Protein AF-A0A3M0WE14-F1 (afdb_monomer_lite)

Radius of gyration: 27.97 Å; chains: 1; bounding box: 47×96×69 Å

pLDDT: mean 80.11, std 12.78, range [27.98, 95.44]

Sequence (241 aa):
MGWFWATPTQPSSILSRYNPLNLIPVGLTNTPQQDQSQALPLTREESSIPRPDTGSNWEYPSPQQMYNAMLRKGYTDTDITAVESMVAVHNFLNEGAWAEIKEWESIFSPGLAHAWSICRRGEQGPKLVRFQGLPQTPSPKARVMSTLGTLLPNHFSADPPFDRHDWYVERTLPNGSKKQVRYVIDYYSGGEEADGEQVFFLDIRPALDTPTAAAERAMRWGGDLWWRASGGEAREKNRSQ

Structure (mmCIF, N/CA/C/O backbone):
data_AF-A0A3M0WE14-F1
#
_entry.id   AF-A0A3M0WE14-F1
#
loop_
_atom_site.group_PDB
_atom_site.id
_atom_site.type_symbol
_atom_site.label_atom_id
_atom_site.label_alt_id
_atom_site.label_comp_id
_atom_site.label_asym_id
_atom_site.label_entity_id
_atom_site.label_seq_id
_atom_site.pdbx_PDB_ins_code
_atom_site.Cartn_x
_atom_site.Cartn_y
_atom_site.Cartn_z
_atom_site.occupancy
_atom_site.B_iso_or_equiv
_atom_site.auth_seq_id
_atom_site.auth_comp_id
_atom_site.auth_asym_id
_atom_site.auth_atom_id
_atom_site.pdbx_PDB_model_num
ATOM 1 N N . MET A 1 1 ? -20.169 56.857 45.841 1.00 32.53 1 MET A N 1
ATOM 2 C CA . MET A 1 1 ? -20.213 57.113 44.383 1.00 32.53 1 MET A CA 1
ATOM 3 C C . MET A 1 1 ? -18.816 56.809 43.856 1.00 32.53 1 MET A C 1
ATOM 5 O O . MET A 1 1 ? -17.904 57.470 44.321 1.00 32.53 1 MET A O 1
ATOM 9 N N . GLY A 1 2 ? -18.572 55.617 43.289 1.00 32.19 2 GLY A N 1
ATOM 10 C CA . GLY A 1 2 ? -18.372 55.390 41.836 1.00 32.19 2 GLY A CA 1
ATOM 11 C C . GLY A 1 2 ? -17.019 55.972 41.385 1.00 32.19 2 GLY A C 1
ATOM 12 O O . GLY A 1 2 ? -16.786 57.139 41.652 1.00 32.19 2 GLY A O 1
ATOM 13 N N . TRP A 1 3 ? -16.068 55.280 40.749 1.00 27.98 3 TRP A N 1
ATOM 14 C CA . TRP A 1 3 ? -16.183 54.400 39.582 1.00 27.98 3 TRP A CA 1
ATOM 15 C C . TRP A 1 3 ? -14.906 53.543 39.429 1.00 27.98 3 TRP A C 1
ATOM 17 O O . TRP A 1 3 ? -13.802 54.075 39.526 1.00 27.98 3 TRP A O 1
ATOM 27 N N . PHE A 1 4 ? -15.045 52.243 39.148 1.00 30.89 4 PHE A N 1
ATOM 28 C CA . PHE A 1 4 ? -13.959 51.388 38.647 1.00 30.89 4 PHE A CA 1
ATOM 29 C C . PHE A 1 4 ? -14.077 51.290 37.122 1.00 30.89 4 PHE A C 1
ATOM 31 O O . PHE A 1 4 ? -15.164 51.030 36.605 1.00 30.89 4 PHE A O 1
ATOM 38 N N . TRP A 1 5 ? -12.971 51.486 36.404 1.00 37.50 5 TRP A N 1
ATOM 39 C CA . TRP A 1 5 ? -12.894 51.230 34.967 1.00 37.50 5 TRP A CA 1
ATOM 40 C C . TRP A 1 5 ? -12.804 49.721 34.732 1.00 37.50 5 TRP A C 1
ATOM 42 O O . TRP A 1 5 ? -11.836 49.083 35.142 1.00 37.50 5 TRP A O 1
ATOM 52 N N . ALA A 1 6 ? -13.813 49.153 34.074 1.00 33.22 6 ALA A N 1
ATOM 53 C CA . ALA A 1 6 ? -13.718 47.825 33.488 1.00 33.22 6 ALA A 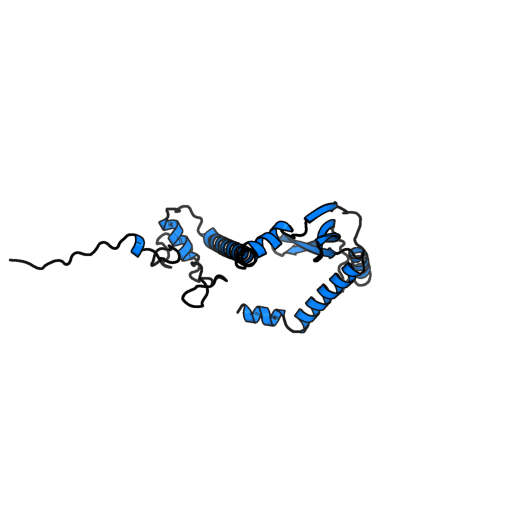CA 1
ATOM 54 C C . ALA A 1 6 ? -12.758 47.884 32.290 1.00 33.22 6 ALA A C 1
ATOM 56 O O . ALA A 1 6 ? -12.935 48.699 31.383 1.00 33.22 6 ALA A O 1
ATOM 57 N N . THR A 1 7 ? -11.736 47.033 32.281 1.00 36.09 7 THR A N 1
ATOM 58 C CA . THR A 1 7 ? -10.908 46.798 31.097 1.00 36.09 7 THR A CA 1
ATOM 59 C C . THR A 1 7 ? -11.753 46.116 30.017 1.00 36.09 7 THR A C 1
ATOM 61 O O . THR A 1 7 ? -12.435 45.132 30.311 1.00 36.09 7 THR A O 1
ATOM 64 N N . PRO A 1 8 ? -11.729 46.588 28.758 1.00 40.44 8 PRO A N 1
ATOM 65 C CA . PRO A 1 8 ? -12.435 45.914 27.682 1.00 40.44 8 PRO A CA 1
ATOM 66 C C . PRO A 1 8 ? -11.740 44.581 27.390 1.00 40.44 8 PRO A C 1
ATOM 68 O O . PRO A 1 8 ? -10.568 44.543 27.008 1.00 40.44 8 PRO A O 1
ATOM 71 N N . THR A 1 9 ? -12.455 43.472 27.571 1.00 46.00 9 THR A N 1
ATOM 72 C CA . THR A 1 9 ? -12.019 42.163 27.083 1.00 46.00 9 THR A CA 1
ATOM 73 C C . THR A 1 9 ? -11.989 42.228 25.556 1.00 46.00 9 THR A C 1
ATOM 75 O O . THR A 1 9 ? -13.032 42.315 24.912 1.00 46.00 9 THR A O 1
ATOM 78 N N . GLN A 1 10 ? -10.789 42.246 24.974 1.00 48.25 10 GLN A N 1
ATOM 79 C CA . GLN A 1 10 ? -10.598 42.156 23.527 1.00 48.25 10 GLN A CA 1
ATOM 80 C C . GLN A 1 10 ? -11.283 40.878 23.007 1.00 48.25 10 GLN A C 1
ATOM 82 O O . GLN A 1 10 ? -11.026 39.800 23.553 1.00 48.25 10 GLN A O 1
ATOM 87 N N . PRO A 1 11 ? -12.150 40.951 21.981 1.00 44.25 11 PRO A N 1
ATOM 88 C CA . PRO A 1 11 ? -12.733 39.756 21.394 1.00 44.25 11 PRO A CA 1
ATOM 89 C C . PRO A 1 11 ? -11.613 38.962 20.713 1.00 44.25 11 PRO A C 1
ATOM 91 O O . PRO A 1 11 ? -11.019 39.415 19.736 1.00 44.25 11 PRO A O 1
ATOM 94 N N . SER A 1 12 ? -11.299 37.780 21.245 1.00 55.72 12 SER A N 1
ATOM 95 C CA . SER A 1 12 ? -10.370 36.838 20.616 1.00 55.72 12 SER A CA 1
ATOM 96 C C . SER A 1 12 ? -10.881 36.529 19.209 1.00 55.72 12 SER A C 1
ATOM 98 O O . SER A 1 12 ? -12.002 36.036 19.047 1.00 55.72 12 SER A O 1
ATOM 100 N N . SER A 1 13 ? -10.090 36.874 18.189 1.00 65.75 13 SER A N 1
ATOM 101 C CA . SER A 1 13 ? -10.445 36.635 16.792 1.00 65.75 13 SER A CA 1
ATOM 102 C C . SER A 1 13 ? -10.731 35.145 16.578 1.00 65.75 13 SER A C 1
ATOM 104 O O . SER A 1 13 ? -10.114 34.286 17.203 1.00 65.75 13 SER A O 1
ATOM 106 N N . ILE A 1 14 ? -11.678 34.804 15.700 1.00 61.69 14 ILE A N 1
ATOM 107 C CA . ILE A 1 14 ? -12.080 33.404 15.448 1.00 61.69 14 ILE A CA 1
ATOM 108 C C . ILE A 1 14 ? -10.864 32.518 15.109 1.00 61.69 14 ILE A C 1
ATOM 110 O O . ILE A 1 14 ? -10.816 31.359 15.514 1.00 61.69 14 ILE A O 1
ATOM 114 N N . LEU A 1 15 ? -9.848 33.086 14.450 1.00 61.50 15 LEU A N 1
ATOM 115 C CA . LEU A 1 15 ? -8.596 32.415 14.091 1.00 61.50 15 LEU A CA 1
ATOM 116 C C . LEU A 1 15 ? -7.690 32.103 15.294 1.00 61.50 15 LEU A C 1
ATOM 118 O O . LEU A 1 15 ? -6.955 31.125 15.242 1.00 61.50 15 LEU A O 1
ATOM 122 N N . SER A 1 16 ? -7.772 32.852 16.402 1.00 69.06 16 SER A N 1
ATOM 123 C CA . SER A 1 16 ? -6.977 32.568 17.608 1.00 69.06 16 SER A CA 1
ATOM 124 C C . SER A 1 16 ? -7.440 31.310 18.355 1.00 69.06 16 SER A C 1
ATOM 126 O O . SER A 1 16 ? -6.801 30.900 19.320 1.00 69.06 16 SER A O 1
ATOM 128 N N . ARG A 1 17 ? -8.573 30.716 17.954 1.00 76.06 17 ARG A N 1
ATOM 129 C CA . ARG A 1 17 ? -9.131 29.485 18.538 1.00 76.06 17 ARG A CA 1
ATOM 130 C C . ARG A 1 17 ? -8.668 28.215 17.824 1.00 76.06 17 ARG A C 1
ATOM 132 O O . ARG A 1 17 ? -9.041 27.131 18.261 1.00 76.06 17 ARG A O 1
ATOM 139 N N . TYR A 1 18 ? -7.877 28.331 16.758 1.00 73.00 18 TYR A N 1
ATOM 140 C CA . TYR A 1 18 ? -7.385 27.206 15.963 1.00 73.00 18 TYR A CA 1
ATOM 141 C C . TYR A 1 18 ? -5.859 27.220 15.893 1.00 73.00 18 TYR A C 1
ATOM 143 O O . TYR A 1 18 ? -5.236 28.279 15.869 1.00 73.00 18 TYR A O 1
ATOM 151 N N . ASN A 1 19 ? -5.250 26.037 15.869 1.00 72.62 19 ASN A N 1
ATOM 152 C CA . ASN A 1 19 ? -3.823 25.907 15.622 1.00 72.62 19 ASN A CA 1
ATOM 153 C C . ASN A 1 19 ? -3.540 26.315 14.161 1.00 72.62 19 ASN A C 1
ATOM 155 O O . ASN A 1 19 ? -4.129 25.733 13.251 1.00 72.62 19 ASN A O 1
ATOM 159 N N . PRO A 1 20 ? -2.654 27.293 13.906 1.00 78.12 20 PRO A N 1
ATOM 160 C CA . PRO A 1 20 ? -2.435 27.826 12.561 1.00 78.12 20 PRO A CA 1
ATOM 161 C C . PRO A 1 20 ? -1.792 26.824 11.592 1.00 78.12 20 PRO A C 1
ATOM 163 O O . PRO A 1 20 ? -1.846 27.040 10.387 1.00 78.12 20 PRO A O 1
ATOM 166 N N . LEU A 1 21 ? -1.190 25.741 12.093 1.00 65.88 21 LEU A N 1
ATOM 167 C CA . LEU A 1 21 ? -0.471 24.766 11.273 1.00 65.88 21 LEU A CA 1
ATOM 168 C C . LEU A 1 21 ? -1.345 23.603 10.788 1.00 65.88 21 LEU A C 1
ATOM 170 O O . LEU A 1 21 ? -1.014 22.974 9.791 1.00 65.88 21 LEU A O 1
ATOM 174 N N . ASN A 1 22 ? -2.433 23.288 11.493 1.00 68.31 22 ASN A N 1
ATOM 175 C CA . ASN A 1 22 ? -3.316 22.170 11.135 1.00 68.31 22 ASN A CA 1
ATOM 176 C C . ASN A 1 22 ? -4.813 22.500 11.246 1.00 68.31 22 ASN A C 1
ATOM 178 O O . ASN A 1 22 ? -5.649 21.631 11.019 1.00 68.31 22 ASN A O 1
ATOM 182 N N . LEU A 1 23 ? -5.157 23.743 11.602 1.00 76.44 23 LEU A N 1
ATOM 183 C CA . LEU A 1 23 ? -6.522 24.258 11.754 1.00 76.44 23 LEU A CA 1
ATOM 184 C C . LEU A 1 23 ? -7.410 23.410 12.671 1.00 76.44 23 LEU A C 1
ATOM 186 O O . LEU A 1 23 ? -8.638 23.451 12.597 1.00 76.44 23 LEU A O 1
ATOM 190 N N . ILE A 1 24 ? -6.787 22.668 13.582 1.00 75.69 24 ILE A N 1
ATOM 191 C CA . ILE A 1 24 ? -7.474 21.951 14.643 1.00 75.69 24 ILE A CA 1
ATOM 192 C C . ILE A 1 24 ? -7.786 22.953 15.771 1.00 75.69 24 ILE A C 1
ATOM 194 O O . ILE A 1 24 ? -6.914 23.756 16.118 1.00 75.69 24 ILE A O 1
ATOM 198 N N . PRO A 1 25 ? -9.003 22.950 16.360 1.00 74.06 25 PRO A N 1
ATOM 199 C CA . PRO A 1 25 ? -9.321 23.805 17.498 1.00 74.06 25 PRO A CA 1
ATOM 200 C C . PRO A 1 25 ? -8.309 23.642 18.635 1.00 74.06 25 PRO A C 1
ATOM 202 O O . PRO A 1 25 ? -7.989 22.524 19.047 1.00 74.06 25 PRO A O 1
ATOM 205 N N . VAL A 1 26 ? -7.845 24.761 19.184 1.00 69.31 26 VAL A N 1
ATOM 206 C CA . VAL A 1 26 ? -6.996 24.771 20.375 1.00 69.31 26 VAL A CA 1
ATOM 207 C C . VAL A 1 26 ? -7.819 24.230 21.550 1.00 69.31 26 VAL A C 1
ATOM 209 O O . VAL A 1 26 ? -8.940 24.679 21.794 1.00 69.31 26 VAL A O 1
ATOM 212 N N . GLY A 1 27 ? -7.276 23.244 22.271 1.00 68.38 27 GLY A N 1
ATOM 213 C CA . GLY A 1 27 ? -7.932 22.659 23.445 1.00 68.38 27 GLY A CA 1
ATOM 214 C C . GLY A 1 27 ? -8.991 21.593 23.141 1.00 68.38 27 GLY A C 1
ATOM 215 O O . GLY A 1 27 ? -10.001 21.519 23.844 1.00 68.38 27 GLY A O 1
ATOM 216 N N . LEU A 1 28 ? -8.791 20.756 22.114 1.00 74.19 28 LEU A N 1
ATOM 217 C CA . LEU A 1 28 ? -9.542 19.502 21.981 1.00 74.19 28 LEU A CA 1
ATOM 218 C C . LEU A 1 28 ? -9.300 18.618 23.202 1.00 74.19 28 LEU A C 1
ATOM 220 O O . LEU A 1 28 ? -8.229 18.037 23.386 1.00 74.19 28 LEU A O 1
ATOM 224 N N . THR A 1 29 ? -10.315 18.573 24.056 1.00 83.00 29 THR A N 1
ATOM 225 C CA . THR A 1 29 ? -10.244 17.879 25.331 1.00 83.00 29 THR A CA 1
ATOM 226 C C . THR A 1 29 ? -10.345 16.365 25.156 1.00 83.00 29 THR A C 1
ATOM 228 O O . THR A 1 29 ? -11.048 15.875 24.272 1.00 83.00 29 THR A O 1
ATOM 231 N N . ASN A 1 30 ? -9.668 15.641 26.044 1.00 88.62 30 ASN A N 1
ATOM 232 C CA . ASN A 1 30 ? -9.848 14.209 26.276 1.00 88.62 30 ASN A CA 1
ATOM 233 C C . ASN A 1 30 ? -10.965 13.924 27.300 1.00 88.62 30 ASN A C 1
ATOM 235 O O . ASN A 1 30 ? -11.197 12.773 27.643 1.00 88.62 30 ASN A O 1
ATOM 239 N N . THR A 1 31 ? -11.646 14.946 27.829 1.00 90.38 31 THR A N 1
ATOM 240 C CA . THR A 1 31 ? -12.758 14.747 28.768 1.00 90.38 31 THR A CA 1
ATOM 241 C C . THR A 1 31 ? -13.917 14.037 28.057 1.00 90.38 31 THR A C 1
ATOM 243 O O . THR A 1 31 ? -14.374 14.554 27.030 1.00 90.38 31 THR A O 1
ATOM 246 N N . PRO A 1 32 ? -14.398 12.892 28.574 1.00 89.88 32 PRO A N 1
ATOM 247 C CA . PRO A 1 32 ? -15.595 12.233 28.058 1.00 89.88 32 PRO A CA 1
ATOM 248 C C . 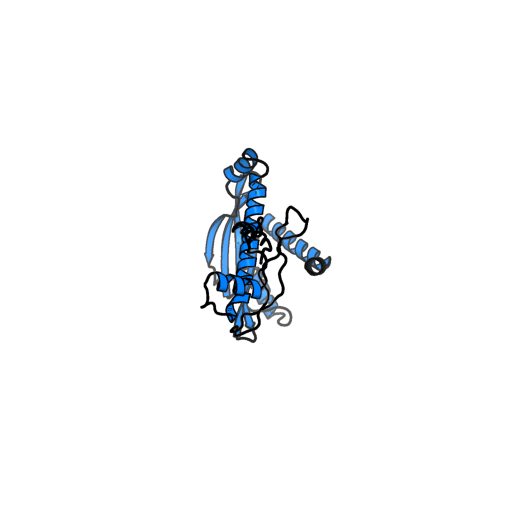PRO A 1 32 ? -16.830 13.134 28.159 1.00 89.88 32 PRO A C 1
ATOM 250 O O . PRO A 1 32 ? -16.910 13.985 29.049 1.00 89.88 32 PRO A O 1
ATOM 253 N N . GLN A 1 33 ? -17.803 12.950 27.265 1.00 87.00 33 GLN A N 1
ATOM 254 C CA . GLN A 1 33 ? -19.093 13.636 27.402 1.00 87.00 33 GLN A CA 1
ATOM 255 C C . GLN A 1 33 ? -19.921 13.039 28.543 1.00 87.00 33 GLN A C 1
ATOM 257 O O . GLN A 1 33 ? -19.775 11.866 28.876 1.00 87.00 33 GLN A O 1
ATOM 262 N N . GLN A 1 34 ? -20.816 13.846 29.119 1.00 84.50 34 GLN A N 1
ATOM 263 C CA . GLN A 1 34 ? -21.643 13.440 30.260 1.00 84.50 34 GLN A CA 1
ATOM 264 C C . GLN A 1 34 ? -22.528 12.220 29.949 1.00 84.50 34 GLN A C 1
ATOM 266 O O . GLN A 1 34 ? -22.665 11.345 30.798 1.00 84.50 34 GLN A O 1
ATOM 271 N N . ASP A 1 35 ? -23.039 12.131 28.718 1.00 83.19 35 ASP A N 1
ATOM 272 C CA . ASP A 1 35 ? -23.916 11.045 28.258 1.00 83.19 35 ASP A CA 1
ATOM 273 C C . ASP A 1 35 ? -23.173 10.002 27.402 1.00 83.19 35 ASP A C 1
ATOM 275 O O . ASP A 1 35 ? -23.773 9.267 26.617 1.00 83.19 35 ASP A O 1
ATOM 279 N N . GLN A 1 36 ? -21.841 9.952 27.499 1.00 88.38 36 GLN A N 1
ATOM 280 C CA . GLN A 1 36 ? -21.034 9.013 26.728 1.00 88.38 36 GLN A CA 1
ATOM 281 C C . GLN A 1 36 ? -21.233 7.579 27.241 1.00 88.38 36 GLN A C 1
ATOM 283 O O . GLN A 1 36 ? -20.940 7.275 28.395 1.00 88.38 36 GLN A O 1
ATOM 288 N N . SER A 1 37 ? -21.696 6.680 26.373 1.00 86.50 37 SER A N 1
ATOM 289 C CA . SER A 1 37 ? -22.061 5.305 26.743 1.00 86.50 37 SER A CA 1
ATOM 290 C C . SER A 1 37 ? -20.872 4.360 26.960 1.00 86.50 37 SER A C 1
ATOM 292 O O . SER A 1 37 ? -21.033 3.322 27.598 1.00 86.50 37 SER A O 1
ATOM 294 N N . GLN A 1 38 ? -19.680 4.704 26.464 1.00 89.62 38 GLN A N 1
ATOM 295 C CA . GLN A 1 38 ? -18.470 3.881 26.557 1.00 89.62 38 GLN A CA 1
ATOM 296 C C . GLN A 1 38 ? -17.219 4.752 26.698 1.00 89.62 38 GLN A C 1
ATOM 298 O O . GLN A 1 38 ? -17.141 5.822 26.105 1.00 89.62 38 GLN A O 1
ATOM 303 N N . ALA A 1 39 ? -16.213 4.295 27.446 1.00 92.81 39 ALA A N 1
ATOM 304 C CA . ALA A 1 39 ? -14.913 4.963 27.502 1.00 92.81 39 ALA A CA 1
ATOM 305 C C . ALA A 1 39 ? -14.114 4.730 26.207 1.00 92.81 39 ALA A C 1
ATOM 307 O O . ALA A 1 39 ? -13.959 3.588 25.786 1.00 92.81 39 ALA A O 1
ATOM 308 N N . LEU A 1 40 ? -13.579 5.802 25.614 1.00 94.69 40 LEU A N 1
ATOM 309 C CA . LEU A 1 40 ? -12.719 5.734 24.430 1.00 94.69 40 LEU A CA 1
ATOM 310 C C . LEU A 1 40 ? -11.241 5.895 24.815 1.00 94.69 40 LEU A C 1
ATOM 312 O O . LEU A 1 40 ? -10.938 6.603 25.784 1.00 94.69 40 LEU A O 1
ATOM 316 N N . PRO A 1 41 ? -10.303 5.312 24.047 1.00 95.44 41 PRO A N 1
ATOM 317 C CA . PRO A 1 41 ? -8.881 5.522 24.273 1.00 95.44 41 PRO A CA 1
ATOM 318 C C . PRO A 1 41 ? -8.488 7.002 24.219 1.00 95.44 41 PRO A C 1
ATOM 320 O O . PRO A 1 41 ? -8.952 7.778 23.378 1.00 95.44 41 PRO A O 1
ATOM 323 N N . LEU A 1 42 ? -7.586 7.379 25.126 1.00 94.44 42 LEU A N 1
ATOM 324 C CA . LEU A 1 42 ? -7.041 8.738 25.240 1.00 94.44 42 LEU A CA 1
ATOM 325 C C . LEU A 1 42 ? -5.649 8.866 24.609 1.00 94.44 42 LEU A C 1
ATOM 327 O O . LEU A 1 42 ? -5.130 9.975 24.470 1.00 94.44 42 LEU A O 1
ATOM 331 N N . THR A 1 43 ? -5.037 7.734 24.263 1.00 92.31 43 THR A N 1
ATOM 332 C CA . THR A 1 43 ? -3.706 7.652 23.666 1.00 92.31 43 THR A CA 1
ATOM 333 C C . THR A 1 43 ? -3.726 8.186 22.243 1.00 92.31 43 THR A C 1
ATOM 335 O O . THR A 1 43 ? -4.681 7.975 21.494 1.00 92.31 43 THR A O 1
ATOM 338 N N . ARG A 1 44 ? -2.658 8.893 21.885 1.00 91.75 44 ARG A N 1
ATOM 339 C CA . ARG A 1 44 ? -2.425 9.420 20.542 1.00 91.75 44 ARG A CA 1
ATOM 340 C C . ARG A 1 44 ? -1.382 8.562 19.848 1.00 91.75 44 ARG A C 1
ATOM 342 O O . ARG A 1 44 ? -0.550 7.949 20.511 1.00 91.75 44 ARG A O 1
ATOM 349 N N . GLU A 1 45 ? -1.452 8.541 18.530 1.00 90.38 45 GLU A N 1
ATOM 350 C CA . GLU A 1 45 ? -0.518 7.818 17.675 1.00 90.38 45 GLU A CA 1
ATOM 351 C C . GLU A 1 45 ? 0.394 8.822 16.965 1.00 90.38 45 GLU A C 1
ATOM 353 O O . GLU A 1 45 ? -0.078 9.843 16.451 1.00 90.38 45 GLU A O 1
ATOM 358 N N . GLU A 1 46 ? 1.698 8.552 16.960 1.00 93.00 46 GLU A N 1
ATOM 359 C CA . GLU A 1 46 ? 2.667 9.333 16.193 1.00 93.00 46 GLU A CA 1
ATOM 360 C C . GLU A 1 46 ? 2.611 8.916 14.715 1.00 93.00 46 GLU A C 1
ATOM 362 O O . GLU A 1 46 ? 2.647 7.734 14.388 1.00 93.00 46 GLU A O 1
ATOM 367 N N . SER A 1 47 ? 2.507 9.894 13.818 1.00 89.94 47 SER A N 1
ATOM 368 C CA . SER A 1 47 ? 2.510 9.677 12.365 1.00 89.94 47 SER A CA 1
ATOM 369 C C . SER A 1 47 ? 3.929 9.470 11.825 1.00 89.94 47 SER A C 1
ATOM 371 O O . SER A 1 47 ? 4.916 9.740 12.507 1.00 89.94 47 SER A O 1
ATOM 373 N N . SER A 1 48 ? 4.061 9.092 10.553 1.00 90.94 48 SER A N 1
ATOM 374 C CA . SER A 1 48 ? 5.334 9.143 9.816 1.00 90.94 48 SER A CA 1
ATOM 375 C C . SER A 1 48 ? 5.611 10.511 9.166 1.00 90.94 48 SER A C 1
ATOM 377 O O . SER A 1 48 ? 6.608 10.685 8.454 1.00 90.94 48 SER A O 1
ATOM 379 N N . ILE A 1 49 ? 4.722 11.488 9.376 1.00 86.31 49 ILE A N 1
ATOM 380 C CA . ILE A 1 49 ? 4.742 12.791 8.712 1.00 86.31 49 ILE A CA 1
ATOM 381 C C . ILE A 1 49 ? 5.588 13.768 9.544 1.00 86.31 49 ILE A C 1
ATOM 383 O O . ILE A 1 49 ? 5.185 14.117 10.655 1.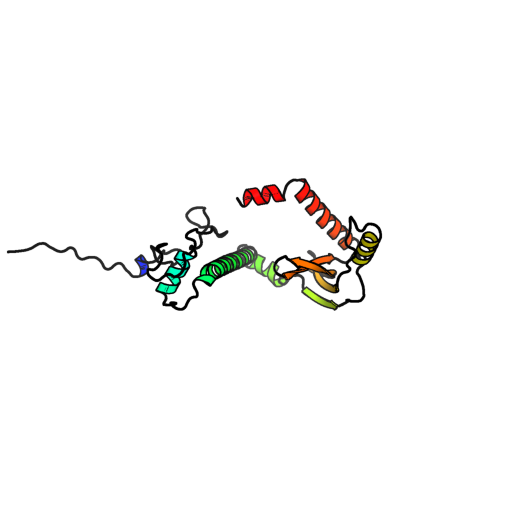00 86.31 49 ILE A O 1
ATOM 387 N N . PRO A 1 50 ? 6.730 14.262 9.035 1.00 87.44 50 PRO A N 1
ATOM 388 C CA . PRO A 1 50 ? 7.612 15.137 9.796 1.00 87.44 50 PRO A CA 1
ATOM 389 C C . PRO A 1 50 ? 7.024 16.540 9.969 1.00 87.44 50 PRO A C 1
ATOM 391 O O . PRO A 1 50 ? 6.382 17.095 9.070 1.00 87.44 50 PRO A O 1
ATOM 394 N N . ARG A 1 51 ? 7.295 17.153 11.123 1.00 80.62 51 ARG A N 1
ATOM 395 C CA . ARG A 1 51 ? 7.007 18.565 11.386 1.00 80.62 51 ARG A CA 1
ATOM 396 C C . ARG A 1 51 ? 8.215 19.427 11.008 1.00 80.62 51 ARG A C 1
ATOM 398 O O . ARG A 1 51 ? 9.351 19.058 11.309 1.00 80.62 51 ARG A O 1
ATOM 405 N N . PRO A 1 52 ? 7.996 20.597 10.389 1.00 75.88 52 PRO A N 1
ATOM 406 C CA . PRO A 1 52 ? 9.091 21.454 9.936 1.00 75.88 52 PRO A CA 1
ATOM 407 C C . PRO A 1 52 ? 9.774 22.236 11.070 1.00 75.88 52 PRO A C 1
ATOM 409 O O . PRO A 1 52 ? 10.878 22.738 10.891 1.00 75.88 52 PRO A O 1
ATOM 412 N N . ASP A 1 53 ? 9.115 22.384 12.217 1.00 77.12 53 ASP A N 1
ATOM 413 C CA . ASP A 1 53 ? 9.481 23.289 13.311 1.00 77.12 53 ASP A CA 1
ATOM 414 C C . ASP A 1 53 ? 10.156 22.583 14.494 1.00 77.12 53 ASP A C 1
ATOM 416 O O . ASP A 1 53 ? 11.018 23.171 15.143 1.00 77.12 53 ASP A O 1
ATOM 420 N N . THR A 1 54 ? 9.777 21.337 14.784 1.00 79.06 54 THR A N 1
ATOM 421 C CA . THR A 1 54 ? 10.220 20.625 15.996 1.00 79.06 54 THR A CA 1
ATOM 422 C C . THR A 1 54 ? 11.172 19.463 15.731 1.00 79.06 54 THR A C 1
ATOM 424 O O . THR A 1 54 ? 11.745 18.934 16.678 1.00 79.06 54 THR A O 1
ATOM 427 N N . GLY A 1 55 ? 11.340 19.039 14.473 1.00 79.94 55 GLY A N 1
ATOM 428 C CA . GLY A 1 55 ? 12.116 17.839 14.132 1.00 79.94 55 GLY A CA 1
ATOM 429 C C . GLY A 1 55 ? 11.490 16.520 14.614 1.00 79.94 55 GLY A C 1
ATOM 430 O O . GLY A 1 55 ? 12.131 15.479 14.519 1.00 79.94 55 GLY A O 1
ATOM 431 N N . SER A 1 56 ? 10.256 16.568 15.124 1.00 88.06 56 SER A N 1
ATOM 432 C CA . SER A 1 56 ? 9.415 15.417 15.475 1.00 88.06 56 SER A CA 1
ATOM 433 C C . SER A 1 56 ? 8.373 15.168 14.383 1.00 88.06 56 SER A C 1
ATOM 435 O O . SER A 1 56 ? 8.224 16.000 13.485 1.00 88.06 56 SER A O 1
ATOM 437 N N . ASN A 1 57 ? 7.597 14.088 14.479 1.00 88.19 57 ASN A N 1
ATOM 438 C CA . ASN A 1 57 ? 6.467 13.877 13.578 1.00 88.19 57 ASN A CA 1
ATOM 439 C C . ASN A 1 57 ? 5.171 14.499 14.116 1.00 88.19 57 ASN A C 1
ATOM 441 O O . ASN A 1 57 ? 5.087 14.962 15.259 1.00 88.19 57 ASN A O 1
ATOM 445 N N . TRP A 1 58 ? 4.166 14.599 13.246 1.00 86.12 58 TRP A N 1
ATOM 446 C CA . TRP A 1 58 ? 2.807 14.951 13.639 1.00 86.12 58 TRP A CA 1
ATOM 447 C C . TRP A 1 58 ? 2.197 13.828 14.475 1.00 86.12 58 TRP A C 1
ATOM 449 O O . TRP A 1 58 ? 2.501 12.660 14.269 1.00 86.12 58 TRP A O 1
ATOM 459 N N . GLU A 1 59 ? 1.292 14.172 15.382 1.00 89.75 59 GLU A N 1
ATOM 460 C CA . GLU A 1 59 ? 0.545 13.197 16.176 1.00 89.75 59 GLU A CA 1
ATOM 461 C C . GLU A 1 59 ? -0.938 13.273 15.829 1.00 89.75 59 GLU A C 1
ATOM 463 O O . GLU A 1 59 ? -1.544 14.356 15.858 1.00 89.75 59 GLU A O 1
ATOM 468 N N . TYR A 1 60 ? -1.546 12.122 15.583 1.00 90.12 60 TYR A N 1
ATOM 469 C CA . TYR A 1 60 ? -2.977 12.017 15.351 1.00 90.12 60 TYR A CA 1
ATOM 470 C C . TYR A 1 60 ? -3.776 12.269 16.643 1.00 90.12 60 TYR A C 1
ATOM 472 O O . TYR A 1 60 ? -3.258 12.102 17.755 1.00 90.12 60 TYR A O 1
ATOM 480 N N . PRO A 1 61 ? -5.024 12.759 16.548 1.00 87.81 61 PRO A N 1
ATOM 481 C CA . PRO A 1 61 ? -5.897 12.867 17.713 1.00 87.81 61 PRO A CA 1
ATOM 482 C C . PRO A 1 61 ? -6.232 11.477 18.270 1.00 87.81 61 PRO A C 1
ATOM 484 O O . PRO A 1 61 ? -6.321 10.507 17.522 1.00 87.81 61 PRO A O 1
ATOM 487 N N . SER A 1 62 ? -6.458 11.387 19.581 1.00 94.00 62 SER A N 1
ATOM 488 C CA . SER A 1 62 ? -6.965 10.155 20.195 1.00 94.00 62 SER A CA 1
ATOM 489 C C . SER A 1 62 ? -8.407 9.868 19.746 1.00 94.00 62 SER A C 1
ATOM 491 O O . SER A 1 62 ? -9.121 10.801 19.349 1.00 94.00 62 SER A O 1
ATOM 493 N N . PRO A 1 63 ? -8.900 8.622 19.873 1.00 94.69 63 PRO A N 1
ATOM 494 C CA . PRO A 1 63 ? -10.311 8.313 19.648 1.00 94.69 63 PRO A CA 1
ATOM 495 C C . PRO A 1 63 ? -11.272 9.208 20.438 1.00 94.69 63 PRO A C 1
ATOM 497 O O . PRO A 1 63 ? -12.241 9.724 19.879 1.00 94.69 63 PRO A O 1
ATOM 500 N N . GLN A 1 64 ? -10.965 9.500 21.704 1.00 95.00 64 GLN A N 1
ATOM 501 C CA . GLN A 1 64 ? -11.769 10.421 22.509 1.00 95.00 64 GLN A CA 1
ATOM 502 C C . GLN A 1 64 ? -11.753 11.863 21.972 1.00 95.00 64 GLN A C 1
ATOM 504 O O . GLN A 1 64 ? -12.791 12.532 21.965 1.00 95.00 64 GLN A O 1
ATOM 509 N N . GLN A 1 65 ? -10.603 12.359 21.503 1.00 91.31 65 GLN A N 1
ATOM 510 C CA . GLN A 1 65 ? -10.511 13.682 20.876 1.00 91.31 65 GLN A CA 1
ATOM 511 C C . GLN A 1 65 ? -11.283 13.738 19.557 1.00 91.31 65 GLN A C 1
ATOM 513 O O . GLN A 1 65 ? -11.968 14.731 19.305 1.00 91.31 65 GLN A O 1
ATOM 518 N N . MET A 1 66 ? -11.210 12.685 18.739 1.00 88.94 66 MET A N 1
ATOM 519 C CA . MET A 1 66 ? -11.966 12.577 17.490 1.00 88.94 66 MET A CA 1
ATOM 520 C C . MET A 1 66 ? -13.474 12.574 17.763 1.00 88.94 66 MET A C 1
ATOM 522 O O . MET A 1 66 ? -14.202 13.357 17.156 1.00 88.94 66 MET A O 1
ATOM 526 N N . TYR A 1 67 ? -13.941 11.792 18.739 1.00 91.25 67 TYR A N 1
ATOM 527 C CA . TYR A 1 67 ? -15.348 11.777 19.148 1.00 91.25 67 TYR A CA 1
ATOM 528 C C . TYR A 1 67 ? -15.836 13.153 19.612 1.00 91.25 67 TYR A C 1
ATOM 530 O O . TYR A 1 67 ? -16.828 13.678 19.107 1.00 91.25 67 TYR A O 1
ATOM 538 N N . ASN A 1 68 ? -15.074 13.810 20.489 1.00 90.38 68 ASN A N 1
ATOM 539 C CA . ASN A 1 68 ? -15.382 15.166 20.939 1.00 90.38 68 ASN A CA 1
ATOM 540 C C . ASN A 1 68 ? -15.395 16.181 19.779 1.00 90.38 68 ASN A C 1
ATOM 542 O O . ASN A 1 68 ? -16.213 17.105 19.769 1.00 90.38 68 ASN A O 1
ATOM 546 N N . ALA A 1 69 ? -14.512 16.025 18.789 1.00 86.12 69 ALA A N 1
ATOM 547 C CA . ALA A 1 69 ? -14.499 16.858 17.590 1.00 86.12 69 ALA A CA 1
ATOM 548 C C . ALA A 1 69 ? -15.736 16.623 16.707 1.00 86.12 69 ALA A C 1
ATOM 550 O O . ALA A 1 69 ? -16.284 17.588 16.172 1.00 86.12 69 ALA A O 1
ATOM 551 N N . MET A 1 70 ? -16.186 15.373 16.564 1.00 86.06 70 MET A N 1
ATOM 552 C CA . MET A 1 70 ? -17.384 15.012 15.800 1.00 86.06 70 MET A CA 1
ATOM 553 C C . MET A 1 70 ? -18.650 15.593 16.428 1.00 86.06 70 MET A C 1
ATOM 555 O O . MET A 1 70 ? -19.421 16.264 15.741 1.00 86.06 70 MET A O 1
ATOM 559 N N . LEU A 1 71 ? -18.808 15.460 17.745 1.00 87.56 71 LEU A N 1
ATOM 560 C CA . LEU A 1 71 ? -19.946 16.037 18.464 1.00 87.56 71 LEU A CA 1
ATOM 561 C C . LEU A 1 71 ? -19.991 17.564 18.355 1.00 87.56 71 LEU A C 1
ATOM 563 O O . LEU A 1 71 ? -21.049 18.138 18.112 1.00 87.56 71 LEU A O 1
ATOM 567 N N . ARG A 1 72 ? -18.836 18.239 18.436 1.00 83.31 72 ARG A N 1
ATOM 568 C CA . ARG A 1 72 ? -18.747 19.695 18.206 1.00 83.31 72 ARG A CA 1
ATOM 569 C C . ARG A 1 72 ? -19.179 20.114 16.802 1.00 83.31 72 ARG A C 1
ATOM 571 O O . ARG A 1 72 ? -19.628 21.242 16.626 1.00 83.31 72 ARG A O 1
ATOM 578 N N . LYS A 1 73 ? -19.018 19.232 15.814 1.00 81.25 73 LYS A N 1
ATOM 579 C CA . LYS A 1 73 ? -19.468 19.440 14.432 1.00 81.25 73 LYS A CA 1
ATOM 580 C C . LYS A 1 73 ? -20.943 19.066 14.221 1.00 81.25 73 LYS A C 1
ATOM 582 O O . LYS A 1 73 ? -21.444 19.270 13.123 1.00 81.25 73 LYS A O 1
ATOM 587 N N . GLY A 1 74 ? -21.632 18.572 15.253 1.00 84.69 74 GLY A N 1
ATOM 588 C CA . GLY A 1 74 ? -23.052 18.217 15.213 1.00 84.69 74 GLY A CA 1
ATOM 589 C C . GLY A 1 74 ? -23.348 16.752 14.879 1.00 84.69 74 GLY A C 1
ATOM 590 O O . GLY A 1 74 ? -24.514 16.415 14.715 1.00 84.69 74 GLY A O 1
ATOM 591 N N . TYR A 1 75 ? -22.337 15.879 14.801 1.00 84.25 75 TYR A N 1
ATOM 592 C CA . TYR A 1 75 ? -22.515 14.448 14.509 1.00 84.25 75 TYR A CA 1
ATOM 593 C C . TYR A 1 75 ? -22.866 13.651 15.775 1.00 84.25 75 TYR A C 1
ATOM 595 O O . TYR A 1 75 ? -22.039 12.909 16.308 1.00 84.25 75 TYR A O 1
ATOM 603 N N . THR A 1 76 ? -24.076 13.851 16.300 1.00 84.38 76 THR A N 1
ATOM 604 C CA . THR A 1 76 ? -24.541 13.260 17.572 1.00 84.38 76 THR A CA 1
ATOM 605 C C . THR A 1 76 ? -25.026 11.815 17.465 1.00 84.38 76 THR A C 1
ATOM 607 O O . THR A 1 76 ? -25.230 11.166 18.482 1.00 84.38 76 THR A O 1
ATOM 610 N N . ASP A 1 77 ? -25.230 11.322 16.250 1.00 83.44 77 ASP A N 1
ATOM 611 C CA . ASP A 1 77 ? -25.685 9.971 15.911 1.00 83.44 77 ASP A CA 1
ATOM 612 C C . ASP A 1 77 ? -24.531 8.991 15.642 1.00 83.44 77 ASP A C 1
ATOM 614 O O . ASP A 1 77 ? -24.762 7.850 15.247 1.00 83.44 77 ASP A O 1
ATOM 618 N N . THR A 1 78 ? -23.285 9.421 15.862 1.00 80.81 78 THR A N 1
ATOM 619 C CA . THR A 1 78 ? -22.105 8.572 15.673 1.00 80.81 78 THR A CA 1
ATOM 620 C C . THR A 1 78 ? -22.135 7.396 16.647 1.00 80.81 78 THR A C 1
ATOM 622 O O . THR A 1 78 ? -22.127 7.598 17.862 1.00 80.81 78 THR A O 1
ATOM 625 N N . ASP A 1 79 ? -22.099 6.171 16.121 1.00 87.56 79 ASP A N 1
ATOM 626 C CA . ASP A 1 79 ? -21.915 4.975 16.941 1.00 87.56 79 ASP A CA 1
ATOM 627 C C . ASP A 1 79 ? -20.538 5.014 17.613 1.00 87.56 79 ASP A C 1
ATOM 629 O O . ASP A 1 79 ? -19.494 4.970 16.955 1.00 87.56 79 ASP A O 1
ATOM 633 N N . ILE A 1 80 ? -20.545 5.103 18.943 1.00 89.69 80 ILE A N 1
ATOM 634 C CA . ILE A 1 80 ? -19.327 5.207 19.741 1.00 89.69 80 ILE A CA 1
ATOM 635 C C . ILE A 1 80 ? -18.415 3.988 19.576 1.00 89.69 80 ILE A C 1
ATOM 637 O O . ILE A 1 80 ? -17.195 4.133 19.618 1.00 89.69 80 ILE A O 1
ATOM 641 N N . THR A 1 81 ? -18.990 2.808 19.326 1.00 90.88 81 THR A N 1
ATOM 642 C CA . THR A 1 81 ? -18.231 1.559 19.189 1.00 90.88 81 THR A CA 1
ATOM 643 C C . THR A 1 81 ? -17.387 1.537 17.914 1.00 90.88 81 THR A C 1
ATOM 645 O O . THR A 1 81 ? -16.368 0.854 17.854 1.00 90.88 81 THR A O 1
ATOM 648 N N . ALA A 1 82 ? -17.754 2.345 16.913 1.00 88.19 82 ALA A N 1
ATOM 649 C CA . ALA A 1 82 ? -17.043 2.455 15.644 1.00 88.19 82 ALA A CA 1
ATOM 650 C C . ALA A 1 82 ? -15.938 3.528 15.648 1.00 88.19 82 ALA A C 1
ATOM 652 O O . ALA A 1 82 ? -15.177 3.630 14.683 1.00 88.19 82 ALA A O 1
ATOM 653 N N . VAL A 1 83 ? -15.832 4.351 16.699 1.00 90.38 83 VAL A N 1
ATOM 654 C CA . VAL A 1 83 ? -14.925 5.513 16.723 1.00 90.38 83 VAL A CA 1
ATOM 655 C C . VAL A 1 83 ? -13.459 5.096 16.630 1.00 90.38 83 VAL A C 1
ATOM 657 O O . VAL A 1 83 ? -12.697 5.725 15.897 1.00 90.38 83 VAL A O 1
ATOM 660 N N . GLU A 1 84 ? -13.052 4.045 17.342 1.00 92.06 84 GLU A N 1
ATOM 661 C CA . GLU A 1 84 ? -11.666 3.559 17.304 1.00 92.06 84 GLU A CA 1
ATOM 662 C C . GLU A 1 84 ? -11.275 3.098 15.896 1.00 92.06 84 GLU A C 1
ATOM 664 O O . GLU A 1 84 ? -10.265 3.548 15.352 1.00 92.06 84 GLU A O 1
ATOM 669 N N . SER A 1 85 ? -12.121 2.282 15.259 1.00 86.88 85 SER A N 1
ATOM 670 C CA . SER A 1 85 ? -11.919 1.840 13.875 1.00 86.88 85 SER A CA 1
ATOM 671 C C . SER A 1 85 ? -11.914 3.015 12.901 1.00 86.88 85 SER A C 1
ATOM 673 O O . SER A 1 85 ? -11.093 3.060 11.987 1.00 86.88 85 SER A O 1
ATOM 675 N N . MET A 1 86 ? -12.788 4.002 13.108 1.00 84.00 86 MET A N 1
ATOM 676 C CA . MET A 1 86 ? -12.816 5.211 12.294 1.00 84.00 86 MET A CA 1
ATOM 677 C C . MET A 1 86 ? -11.488 5.970 12.389 1.00 84.00 86 MET A C 1
ATOM 679 O O . MET A 1 86 ? -10.947 6.356 11.355 1.00 84.00 86 MET A O 1
ATOM 683 N N . VAL A 1 87 ? -10.940 6.163 13.591 1.00 85.38 87 VAL A N 1
ATOM 684 C CA . VAL A 1 87 ? -9.644 6.836 13.793 1.00 85.38 87 VAL A CA 1
ATOM 685 C C . VAL A 1 87 ? -8.521 6.060 13.111 1.00 85.38 87 VAL A C 1
ATOM 687 O O . VAL A 1 87 ? -7.750 6.659 12.366 1.00 85.38 87 VAL A O 1
ATOM 690 N N . ALA A 1 88 ? -8.481 4.736 13.276 1.00 84.62 88 ALA A N 1
ATOM 691 C CA . ALA A 1 88 ? -7.489 3.887 12.619 1.00 84.62 88 ALA A CA 1
ATOM 692 C C . ALA A 1 88 ? -7.535 4.028 11.086 1.00 84.62 88 ALA A C 1
ATOM 694 O O . ALA A 1 88 ? -6.500 4.206 10.444 1.00 84.62 88 ALA A O 1
ATOM 695 N N . VAL A 1 89 ? -8.735 4.037 10.492 1.00 78.56 89 VAL A N 1
ATOM 696 C CA . VAL A 1 89 ? -8.908 4.258 9.047 1.00 78.56 89 VAL A CA 1
ATOM 697 C C . VAL A 1 89 ? -8.447 5.659 8.634 1.00 78.56 89 VAL A C 1
ATOM 699 O O . VAL A 1 89 ? -7.775 5.795 7.616 1.00 78.56 89 VAL A O 1
ATOM 702 N N . HIS A 1 90 ? -8.750 6.706 9.407 1.00 78.88 90 HIS A N 1
ATOM 703 C CA . HIS A 1 90 ? -8.286 8.064 9.094 1.00 78.88 90 HIS A CA 1
ATOM 704 C C . HIS A 1 90 ? -6.759 8.177 9.149 1.00 78.88 90 HIS A C 1
ATOM 706 O O . HIS A 1 90 ? -6.167 8.793 8.262 1.00 78.88 90 HIS A O 1
ATOM 712 N N . ASN A 1 91 ? -6.119 7.572 10.151 1.00 83.62 91 ASN A N 1
ATOM 713 C CA . ASN A 1 91 ? -4.662 7.551 10.271 1.00 83.62 91 ASN A CA 1
ATOM 714 C C . ASN A 1 91 ? -4.045 6.820 9.072 1.00 83.62 91 ASN A C 1
ATOM 716 O O . ASN A 1 91 ? -3.188 7.381 8.393 1.00 83.62 91 ASN A O 1
ATOM 720 N N . PHE A 1 92 ? -4.568 5.638 8.725 1.00 85.19 92 PHE A N 1
ATOM 721 C CA . PHE A 1 92 ? -4.142 4.887 7.542 1.00 85.19 92 PHE A CA 1
ATOM 722 C C . PHE A 1 92 ? -4.274 5.700 6.244 1.00 85.19 92 PHE A C 1
ATOM 724 O O . PHE A 1 92 ? -3.351 5.730 5.430 1.00 85.19 92 PHE A O 1
ATOM 731 N N . LEU A 1 93 ? -5.397 6.400 6.053 1.00 72.25 93 LEU A N 1
ATOM 732 C CA . LEU A 1 93 ? -5.613 7.249 4.878 1.00 72.25 93 LEU A CA 1
ATOM 733 C C . LEU A 1 93 ? -4.649 8.442 4.839 1.00 72.25 93 LEU A C 1
ATOM 735 O O . LEU A 1 93 ? -4.145 8.776 3.768 1.00 72.25 93 LEU A O 1
ATOM 739 N N . ASN A 1 94 ? -4.359 9.064 5.985 1.00 79.81 94 ASN A N 1
ATOM 740 C CA . ASN A 1 94 ? -3.387 10.156 6.073 1.00 79.81 94 ASN A CA 1
ATOM 741 C C . ASN A 1 94 ? -1.966 9.679 5.738 1.00 79.81 94 ASN A C 1
ATOM 743 O O . ASN A 1 94 ? -1.247 10.365 5.013 1.00 79.81 94 ASN A O 1
ATOM 747 N N . GLU A 1 95 ? -1.573 8.500 6.219 1.00 88.88 95 GLU A N 1
ATOM 748 C CA . GLU A 1 95 ? -0.286 7.880 5.888 1.00 88.88 95 GLU A CA 1
ATOM 749 C C . GLU A 1 95 ? -0.195 7.513 4.401 1.00 88.88 95 GLU A C 1
ATOM 751 O O . GLU A 1 95 ? 0.819 7.779 3.752 1.00 88.88 95 GLU A O 1
ATOM 756 N N . GLY A 1 96 ? -1.277 6.978 3.826 1.00 69.31 96 GLY A N 1
ATOM 757 C CA . GLY A 1 96 ? -1.380 6.732 2.388 1.00 69.31 96 GLY A CA 1
ATOM 758 C C . GLY A 1 96 ? -1.240 8.016 1.565 1.00 69.31 96 GLY A C 1
ATOM 759 O O . GLY A 1 96 ? -0.472 8.056 0.605 1.00 69.31 96 GLY A O 1
ATOM 760 N N . ALA A 1 97 ? -1.908 9.097 1.979 1.00 73.25 97 ALA A N 1
ATOM 761 C CA . ALA A 1 97 ? -1.782 10.405 1.338 1.00 73.25 97 ALA A CA 1
ATOM 762 C C . ALA A 1 97 ? -0.355 10.964 1.446 1.00 73.25 97 ALA A C 1
ATOM 764 O O . ALA A 1 97 ? 0.164 11.532 0.486 1.00 73.25 97 ALA A O 1
ATOM 765 N N . TRP A 1 98 ? 0.313 10.775 2.586 1.00 86.69 98 TRP A N 1
ATOM 766 C CA . TRP A 1 98 ? 1.707 11.179 2.748 1.00 86.69 98 TRP A CA 1
ATOM 767 C C . TRP A 1 98 ? 2.666 10.362 1.879 1.00 86.69 98 TRP A C 1
ATOM 769 O O . TRP A 1 98 ? 3.614 10.915 1.319 1.00 86.69 98 TRP A O 1
ATOM 779 N N . ALA A 1 99 ? 2.432 9.057 1.731 1.00 80.31 99 ALA A N 1
ATOM 780 C CA . ALA A 1 99 ? 3.199 8.213 0.821 1.00 80.31 99 ALA A CA 1
ATOM 781 C C . ALA A 1 99 ? 3.079 8.695 -0.633 1.00 80.31 99 ALA A C 1
ATOM 783 O O . ALA A 1 99 ? 4.101 8.841 -1.300 1.00 80.31 99 ALA A O 1
ATOM 784 N N . GLU A 1 100 ? 1.864 9.026 -1.073 1.00 72.00 100 GLU A N 1
ATOM 785 C CA . GLU A 1 100 ? 1.616 9.600 -2.397 1.00 72.00 100 GLU A CA 1
ATOM 786 C C . GLU A 1 100 ? 2.343 10.942 -2.565 1.00 72.00 100 GLU A C 1
ATOM 788 O O . GLU A 1 100 ? 3.076 11.127 -3.532 1.00 72.00 100 GLU A O 1
ATOM 793 N N . ILE A 1 101 ? 2.244 11.861 -1.594 1.00 73.44 101 ILE A N 1
ATOM 794 C CA . ILE A 1 101 ? 2.967 13.145 -1.643 1.00 73.44 101 ILE A CA 1
ATOM 795 C C . ILE A 1 101 ? 4.476 12.919 -1.774 1.00 73.44 101 ILE A C 1
ATOM 797 O O . ILE A 1 101 ? 5.117 13.577 -2.587 1.00 73.44 101 ILE A O 1
ATOM 801 N N . LYS A 1 102 ? 5.062 11.978 -1.023 1.00 80.31 102 LYS A N 1
ATOM 802 C CA . LYS A 1 102 ? 6.494 11.657 -1.145 1.00 80.31 102 LYS A CA 1
ATOM 803 C C . LYS A 1 102 ? 6.858 11.149 -2.540 1.00 80.31 102 LYS A C 1
ATOM 805 O O . LYS A 1 102 ? 7.913 11.525 -3.047 1.00 80.31 102 LYS A O 1
ATOM 810 N N . GLU A 1 103 ? 6.013 10.323 -3.153 1.00 83.19 103 GLU A N 1
ATOM 811 C CA . GLU A 1 103 ? 6.215 9.853 -4.528 1.00 83.19 103 GLU A CA 1
ATOM 812 C C . GLU A 1 103 ? 6.182 11.033 -5.509 1.00 83.19 103 GLU A C 1
ATOM 814 O O . GLU A 1 103 ? 7.122 11.213 -6.287 1.00 83.19 103 GLU A O 1
ATOM 819 N N . TRP A 1 104 ? 5.174 11.906 -5.402 1.00 80.94 104 TRP A N 1
ATOM 820 C CA . TRP A 1 104 ? 5.085 13.137 -6.191 1.00 80.94 104 TRP A CA 1
ATOM 821 C C . TRP A 1 104 ? 6.325 14.017 -6.018 1.00 80.94 104 TRP A C 1
ATOM 823 O O . TRP A 1 104 ? 6.949 14.408 -7.005 1.00 80.94 104 TRP A O 1
ATOM 833 N N . GLU A 1 105 ? 6.741 14.288 -4.784 1.00 86.88 105 GLU A N 1
ATOM 834 C CA . GLU A 1 105 ? 7.934 15.089 -4.515 1.00 86.88 105 GLU A CA 1
ATOM 835 C C . GLU A 1 105 ? 9.199 14.419 -5.068 1.00 86.88 105 GLU A C 1
ATOM 837 O O . GLU A 1 105 ? 10.049 15.101 -5.635 1.00 86.88 105 GLU A O 1
ATOM 842 N N . SER A 1 106 ? 9.319 13.090 -5.024 1.00 83.00 106 SER A N 1
ATOM 843 C CA . SER A 1 106 ? 10.463 12.391 -5.626 1.00 83.00 106 SER A CA 1
ATOM 844 C C . SER A 1 106 ? 10.567 12.608 -7.145 1.00 83.00 106 SER A C 1
ATOM 846 O O . SER A 1 106 ? 11.671 12.696 -7.688 1.00 83.00 106 SER A O 1
ATOM 848 N N . ILE A 1 107 ? 9.423 12.752 -7.824 1.00 78.06 107 ILE A N 1
ATOM 849 C CA . ILE A 1 107 ? 9.333 12.949 -9.275 1.00 78.06 107 ILE A CA 1
ATOM 850 C C . ILE A 1 107 ? 9.521 14.424 -9.645 1.00 78.06 107 ILE A C 1
ATOM 852 O O . ILE A 1 107 ? 10.231 14.741 -10.606 1.00 78.06 107 ILE A O 1
ATOM 856 N N . PHE A 1 108 ? 8.872 15.333 -8.915 1.00 81.50 108 PHE A N 1
ATOM 857 C CA . PHE A 1 108 ? 8.739 16.738 -9.304 1.00 81.50 108 PHE A CA 1
ATOM 858 C C . PHE A 1 108 ? 9.708 17.685 -8.586 1.00 81.50 108 PHE A C 1
ATOM 860 O O . PHE A 1 108 ? 10.127 18.667 -9.206 1.00 81.50 108 PHE A O 1
ATOM 867 N N . SER A 1 109 ? 10.131 17.389 -7.351 1.00 82.75 109 SER A N 1
ATOM 868 C CA . SER A 1 109 ? 11.061 18.233 -6.577 1.00 82.75 109 SER A CA 1
ATOM 869 C C . SER A 1 109 ? 12.403 18.489 -7.293 1.00 82.75 109 SER A C 1
ATOM 871 O O . SER A 1 109 ? 12.874 19.628 -7.279 1.00 82.75 109 SER A O 1
ATOM 873 N N . PRO A 1 110 ? 13.000 17.523 -8.033 1.00 89.25 110 PRO A N 1
ATOM 874 C CA . PRO A 1 110 ? 14.222 17.772 -8.810 1.00 89.25 110 PRO A CA 1
ATOM 875 C C . PRO A 1 110 ? 14.034 18.686 -10.039 1.00 89.25 110 PRO A C 1
ATOM 877 O O . PRO A 1 110 ? 15.015 19.060 -10.685 1.00 89.25 110 PRO A O 1
ATOM 880 N N . GLY A 1 111 ? 12.791 19.031 -10.395 1.00 84.38 111 GLY A N 1
ATOM 881 C CA . GLY A 1 111 ? 12.447 19.970 -11.461 1.00 84.38 111 GLY A CA 1
ATOM 882 C C . GLY A 1 111 ? 11.733 19.348 -12.667 1.00 84.38 111 GLY A C 1
ATOM 883 O O . GLY A 1 111 ? 11.840 18.158 -12.967 1.00 84.38 111 GLY A O 1
ATOM 884 N N . LEU A 1 112 ? 11.027 20.196 -13.426 1.00 85.19 112 LEU A N 1
ATOM 885 C CA . LEU A 1 112 ? 10.125 19.770 -14.507 1.00 85.19 112 LEU A CA 1
ATOM 886 C C . LEU A 1 112 ? 10.815 19.009 -15.646 1.00 85.19 112 LEU A C 1
ATOM 888 O O . LEU A 1 112 ? 10.192 18.151 -16.260 1.00 85.19 112 LEU A O 1
ATOM 892 N N . ALA A 1 113 ? 12.092 19.276 -15.931 1.00 83.38 113 ALA A N 1
ATOM 893 C CA . ALA A 1 113 ? 12.836 18.515 -16.938 1.00 83.38 113 ALA A CA 1
ATOM 894 C C . ALA A 1 113 ? 13.076 17.059 -16.495 1.00 83.38 113 ALA A C 1
ATOM 896 O O . ALA A 1 113 ? 12.967 16.138 -17.310 1.00 83.38 113 ALA A O 1
ATOM 897 N N . HIS A 1 114 ? 13.365 16.843 -15.206 1.00 81.62 114 HIS A N 1
ATOM 898 C CA . HIS A 1 114 ? 13.502 15.514 -14.612 1.00 81.62 114 HIS A CA 1
ATOM 899 C C . HIS A 1 114 ? 12.151 14.795 -14.573 1.00 81.62 114 HIS A C 1
ATOM 901 O O . HIS A 1 114 ? 12.053 13.679 -15.090 1.00 81.62 114 HIS A O 1
ATOM 907 N N . ALA A 1 115 ? 11.111 15.475 -14.084 1.00 78.50 115 ALA A N 1
ATOM 908 C CA . ALA A 1 115 ? 9.747 14.962 -14.047 1.00 78.50 115 ALA A CA 1
ATOM 909 C C . ALA A 1 115 ? 9.256 14.581 -15.449 1.00 78.50 115 ALA A C 1
ATOM 911 O O . ALA A 1 115 ? 8.844 13.451 -15.681 1.00 78.50 115 ALA A O 1
ATOM 912 N N . TRP A 1 116 ? 9.419 15.466 -16.440 1.00 77.62 116 TRP A N 1
ATOM 913 C CA . TRP A 1 116 ? 9.116 15.163 -17.839 1.00 77.62 116 TRP A CA 1
ATOM 914 C C . TRP A 1 116 ? 9.925 13.969 -18.337 1.00 77.62 116 TRP A C 1
ATOM 916 O O . TRP A 1 116 ? 9.410 13.159 -19.098 1.00 77.62 116 TRP A O 1
ATOM 926 N N . SER A 1 117 ? 11.171 13.798 -17.885 1.00 79.88 117 SER A N 1
ATOM 927 C CA . SER A 1 117 ? 11.962 12.626 -18.241 1.00 79.88 117 SER A CA 1
ATOM 928 C C . SER A 1 117 ? 11.370 11.314 -17.728 1.00 79.88 117 SER A C 1
ATOM 930 O O . SER A 1 117 ? 11.500 10.309 -18.425 1.00 79.88 117 SER A O 1
ATOM 932 N N . ILE A 1 118 ? 10.752 11.320 -16.548 1.00 73.44 118 ILE A N 1
ATOM 933 C CA . ILE A 1 118 ? 10.068 10.175 -15.939 1.00 73.44 118 ILE A CA 1
ATOM 934 C C . ILE A 1 118 ? 8.709 9.989 -16.622 1.00 73.44 118 ILE A C 1
ATOM 936 O O . ILE A 1 118 ? 8.465 8.951 -17.230 1.00 73.44 118 ILE A O 1
ATOM 940 N N . CYS A 1 119 ? 7.881 11.034 -16.657 1.00 74.94 119 CYS A N 1
ATOM 941 C CA . CYS A 1 119 ? 6.520 10.990 -17.185 1.00 74.94 119 CYS A CA 1
ATOM 942 C C . CYS A 1 119 ? 6.457 10.738 -18.700 1.00 74.94 119 CYS A C 1
ATOM 944 O O . CYS A 1 119 ? 5.576 10.013 -19.154 1.00 74.94 119 CYS A O 1
ATOM 946 N N . ARG A 1 120 ? 7.407 11.242 -19.511 1.00 70.12 120 ARG A N 1
ATOM 947 C CA . ARG A 1 120 ? 7.462 10.941 -20.964 1.00 70.12 120 ARG A CA 1
ATOM 948 C C . ARG A 1 120 ? 7.726 9.467 -21.252 1.00 70.12 120 ARG A C 1
ATOM 950 O O . ARG A 1 120 ? 7.462 9.001 -22.355 1.00 70.12 120 ARG A O 1
ATOM 957 N N . ARG A 1 121 ? 8.303 8.751 -20.283 1.00 60.78 121 ARG A N 1
ATOM 958 C CA . ARG A 1 121 ? 8.511 7.303 -20.348 1.00 60.78 121 ARG A CA 1
ATOM 959 C C . ARG A 1 121 ? 7.259 6.533 -19.881 1.00 60.78 121 ARG A C 1
ATOM 961 O O . ARG A 1 121 ? 7.245 5.314 -20.025 1.00 60.78 121 ARG A O 1
ATOM 968 N N . GLY A 1 122 ? 6.211 7.233 -19.425 1.00 53.09 122 GLY A N 1
ATOM 969 C CA . GLY A 1 122 ? 5.043 6.700 -18.718 1.00 53.09 122 GLY A CA 1
ATOM 970 C C . GLY A 1 122 ? 5.387 6.367 -17.266 1.00 53.09 122 GLY A C 1
ATOM 971 O O . GLY A 1 122 ? 6.536 6.036 -16.986 1.00 53.09 122 GLY A O 1
ATOM 972 N N . GLU A 1 123 ? 4.416 6.425 -16.347 1.00 56.41 123 GLU A N 1
ATOM 973 C CA . GLU A 1 123 ? 4.523 5.719 -15.062 1.00 56.41 123 GLU A CA 1
ATOM 974 C C . GLU A 1 123 ? 4.911 4.271 -15.384 1.00 56.41 123 GLU A C 1
ATOM 976 O O . GLU A 1 123 ? 4.123 3.519 -15.965 1.00 56.41 123 GLU A O 1
ATOM 981 N N . GLN A 1 124 ? 6.161 3.885 -15.122 1.00 58.81 124 GLN A N 1
ATOM 982 C CA . GLN A 1 124 ? 6.679 2.554 -15.457 1.00 58.81 124 GLN A CA 1
ATOM 983 C C . GLN A 1 124 ? 6.179 1.519 -14.437 1.00 58.81 124 GLN A C 1
ATOM 985 O O . GLN A 1 124 ? 6.942 0.683 -13.958 1.00 58.81 124 GLN A O 1
ATOM 990 N N . GLY A 1 125 ? 4.898 1.584 -14.074 1.00 59.19 125 GLY A N 1
ATOM 991 C CA . GLY A 1 125 ? 4.230 0.516 -13.357 1.00 59.19 125 GLY A CA 1
ATOM 992 C C . GLY A 1 125 ? 4.130 -0.716 -14.264 1.00 59.19 125 GLY A C 1
ATOM 993 O O . GLY A 1 125 ? 3.912 -0.574 -15.475 1.00 59.19 125 GLY A O 1
ATOM 994 N N . PRO A 1 126 ? 4.304 -1.936 -13.726 1.00 65.25 126 PRO A N 1
ATOM 995 C CA . PRO A 1 126 ? 4.042 -3.151 -14.484 1.00 65.25 126 PRO A CA 1
ATOM 996 C C . PRO A 1 126 ? 2.619 -3.110 -15.053 1.00 65.25 126 PRO A C 1
ATOM 998 O O . PRO A 1 126 ? 1.654 -2.969 -14.306 1.00 65.25 126 PRO A O 1
ATOM 1001 N N . LYS A 1 127 ? 2.468 -3.253 -16.373 1.00 76.06 127 LYS A N 1
ATOM 1002 C CA . LYS A 1 127 ? 1.139 -3.304 -17.000 1.00 76.06 127 LYS A CA 1
ATOM 1003 C C . LYS A 1 127 ? 0.687 -4.750 -17.102 1.00 76.06 127 LYS A C 1
ATOM 1005 O O . LYS A 1 127 ? 1.390 -5.572 -17.691 1.00 76.06 127 LYS A O 1
ATOM 1010 N N . LEU A 1 128 ? -0.482 -5.072 -16.554 1.00 80.56 128 LEU A N 1
ATOM 1011 C CA . LEU A 1 128 ? -1.088 -6.385 -16.757 1.00 80.56 128 LEU A CA 1
ATOM 1012 C C . LEU A 1 128 ? -1.545 -6.493 -18.217 1.00 80.56 128 LEU A C 1
ATOM 1014 O O . LEU A 1 128 ? -2.496 -5.839 -18.630 1.00 80.56 128 LEU A O 1
ATOM 1018 N N . VAL A 1 129 ? -0.842 -7.300 -19.008 1.00 81.81 129 VAL A N 1
ATOM 1019 C CA . VAL A 1 129 ? -1.139 -7.511 -20.432 1.00 81.81 129 VAL A CA 1
ATOM 1020 C C . VAL A 1 129 ? -2.297 -8.481 -20.598 1.00 81.81 129 VAL A C 1
ATOM 1022 O O . VAL A 1 129 ? -3.168 -8.274 -21.436 1.00 81.81 129 VAL A O 1
ATOM 1025 N N . ARG A 1 130 ? -2.288 -9.569 -19.824 1.00 83.81 130 ARG A N 1
ATOM 1026 C CA . ARG A 1 130 ? -3.363 -10.564 -19.798 1.00 83.81 130 ARG A CA 1
ATOM 1027 C C . ARG A 1 130 ? -3.296 -11.409 -18.534 1.00 83.81 130 ARG A C 1
ATOM 1029 O O . ARG A 1 130 ? -2.215 -11.622 -17.984 1.00 83.81 130 ARG A O 1
ATOM 1036 N N . PHE A 1 131 ? -4.440 -11.946 -18.141 1.00 84.81 131 PHE A N 1
ATOM 1037 C CA . PHE A 1 131 ? -4.575 -12.936 -17.080 1.00 84.81 131 PHE A CA 1
ATOM 1038 C C . PHE A 1 131 ? -5.226 -14.199 -17.649 1.00 84.81 131 PHE A C 1
ATOM 1040 O O . PHE A 1 131 ? -6.004 -14.134 -18.601 1.00 84.81 131 PHE A O 1
ATOM 1047 N N . GLN A 1 132 ? -4.870 -15.355 -17.101 1.00 84.06 132 GLN A N 1
ATOM 1048 C CA . GLN A 1 132 ? -5.416 -16.642 -17.509 1.00 84.06 132 GLN A CA 1
ATOM 1049 C C . GLN A 1 132 ? -5.632 -17.519 -16.277 1.00 84.06 132 GLN A C 1
ATOM 1051 O O . GLN A 1 132 ? -4.669 -17.837 -15.581 1.00 84.06 132 GLN A O 1
ATOM 1056 N N . GLY A 1 133 ?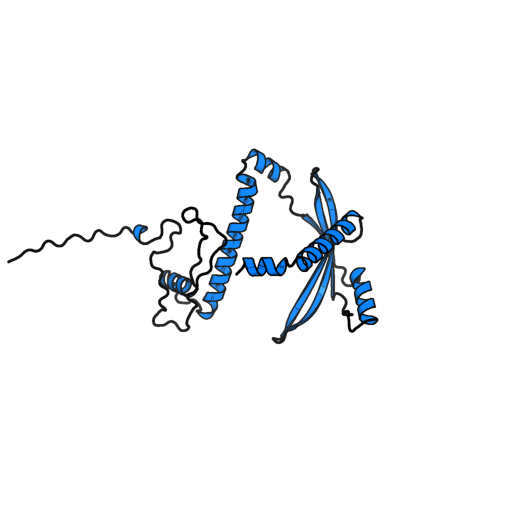 -6.880 -17.917 -16.027 1.00 85.62 133 GLY A N 1
ATOM 1057 C CA . GLY A 1 133 ? -7.208 -18.935 -15.029 1.00 85.62 133 GLY A CA 1
ATOM 1058 C C . GLY A 1 133 ? -6.843 -20.329 -15.541 1.00 85.62 133 GLY A C 1
ATOM 1059 O O . GLY A 1 133 ? -7.136 -20.678 -16.687 1.00 85.62 133 GLY A O 1
ATOM 1060 N N . LEU A 1 134 ? -6.176 -21.117 -14.703 1.00 86.38 134 LEU A N 1
ATOM 1061 C CA . LEU A 1 134 ? -5.709 -22.477 -14.976 1.00 86.38 134 LEU A CA 1
ATOM 1062 C C . LEU A 1 134 ? -6.025 -23.426 -13.799 1.00 86.38 134 LEU A C 1
ATOM 1064 O O . LEU A 1 134 ? -5.127 -24.147 -13.351 1.00 86.38 134 LEU A O 1
ATOM 1068 N N . PRO A 1 135 ? -7.283 -23.487 -13.315 1.00 79.81 135 PRO A N 1
ATOM 1069 C CA . PRO A 1 135 ? -7.631 -24.204 -12.083 1.00 79.81 135 PRO A CA 1
ATOM 1070 C C . PRO A 1 135 ? -7.296 -25.704 -12.135 1.00 79.81 135 PRO A C 1
ATOM 1072 O O . PRO A 1 135 ? -6.951 -26.304 -11.129 1.00 79.81 135 PRO A O 1
ATOM 1075 N N . GLN A 1 136 ? -7.319 -26.314 -13.325 1.00 82.81 136 GLN A N 1
ATOM 1076 C CA . GLN A 1 136 ? -7.045 -27.747 -13.515 1.00 82.81 136 GLN A CA 1
ATOM 1077 C C . GLN A 1 136 ? -5.577 -28.067 -13.845 1.00 82.81 136 GLN A C 1
ATOM 1079 O O . GLN A 1 136 ? -5.241 -29.203 -14.172 1.00 82.81 136 GLN A O 1
ATOM 1084 N N . THR A 1 137 ? -4.678 -27.077 -13.837 1.00 87.69 137 THR A N 1
ATOM 1085 C CA . THR A 1 137 ? -3.271 -27.282 -14.216 1.00 87.69 137 THR A CA 1
ATOM 1086 C C . THR A 1 137 ? -2.341 -26.879 -13.075 1.00 87.69 137 THR A C 1
ATOM 1088 O O . THR A 1 137 ? -1.876 -25.738 -13.052 1.00 87.69 137 THR A O 1
ATOM 1091 N N . PRO A 1 138 ? -1.973 -27.797 -12.162 1.00 86.56 138 PRO A N 1
ATOM 1092 C CA . PRO A 1 138 ? -1.111 -27.457 -11.036 1.00 86.56 138 PRO A CA 1
ATOM 1093 C C . PRO A 1 138 ? 0.262 -26.988 -11.518 1.00 86.56 138 PRO A C 1
ATOM 1095 O O . PRO A 1 138 ? 0.836 -27.547 -12.467 1.00 86.56 138 PRO A O 1
ATOM 1098 N N . SER A 1 139 ? 0.792 -25.958 -10.855 1.00 89.56 139 SER A N 1
ATOM 1099 C CA . SER A 1 139 ? 2.122 -25.424 -11.136 1.00 89.56 139 SER A CA 1
ATOM 1100 C C . SER A 1 139 ? 3.217 -26.469 -10.856 1.00 89.56 139 SER A C 1
ATOM 1102 O O . SER A 1 139 ? 3.010 -27.388 -10.060 1.00 89.56 139 SER A O 1
ATOM 1104 N N . PRO A 1 140 ? 4.422 -26.348 -11.449 1.00 90.44 140 PRO A N 1
ATOM 1105 C CA . PRO A 1 140 ? 5.516 -27.278 -11.159 1.00 90.44 140 PRO A CA 1
ATOM 1106 C C . PRO A 1 140 ? 5.852 -27.368 -9.664 1.00 90.44 140 PRO A C 1
ATOM 1108 O O . PRO A 1 140 ? 6.112 -28.455 -9.162 1.00 90.44 140 PRO A O 1
ATOM 1111 N N . LYS A 1 141 ? 5.788 -26.239 -8.940 1.00 89.00 141 LYS A N 1
ATOM 1112 C CA . LYS A 1 141 ? 5.999 -26.217 -7.484 1.00 89.00 141 LYS A CA 1
ATOM 1113 C C . LYS A 1 141 ? 4.883 -26.970 -6.763 1.00 89.00 141 LYS A C 1
ATOM 1115 O O . LYS A 1 141 ? 5.205 -27.808 -5.934 1.00 89.00 141 LYS A O 1
ATOM 1120 N N . ALA A 1 142 ? 3.617 -26.718 -7.108 1.00 89.56 142 ALA A N 1
ATOM 1121 C CA . ALA A 1 142 ? 2.482 -27.415 -6.507 1.00 89.56 142 ALA A CA 1
ATOM 1122 C C . ALA A 1 142 ? 2.604 -28.935 -6.686 1.00 89.56 142 ALA A C 1
ATOM 1124 O O . ALA A 1 142 ? 2.472 -29.672 -5.722 1.00 89.56 142 ALA A O 1
ATOM 1125 N N . ARG A 1 143 ? 2.992 -29.409 -7.879 1.00 91.31 143 ARG A N 1
ATOM 1126 C CA . ARG A 1 143 ? 3.224 -30.845 -8.125 1.00 91.31 143 ARG A CA 1
ATOM 1127 C C . ARG A 1 143 ? 4.291 -31.434 -7.203 1.00 91.31 143 ARG A C 1
ATOM 1129 O O . ARG A 1 143 ? 4.076 -32.498 -6.629 1.00 91.31 143 ARG A O 1
ATOM 1136 N N . VAL A 1 144 ? 5.432 -30.755 -7.058 1.00 90.56 144 VAL A N 1
ATOM 1137 C CA . VAL A 1 144 ? 6.513 -31.215 -6.172 1.00 90.56 144 VAL A CA 1
ATOM 1138 C C . VAL A 1 144 ? 6.060 -31.189 -4.713 1.00 90.56 144 VAL A C 1
ATOM 1140 O O . VAL A 1 144 ? 6.282 -32.167 -4.011 1.00 90.56 144 VAL A O 1
ATOM 1143 N N . MET A 1 145 ? 5.393 -30.121 -4.265 1.00 89.12 145 MET A N 1
ATOM 1144 C CA . MET A 1 145 ? 4.917 -29.999 -2.883 1.00 89.12 145 MET A CA 1
ATOM 1145 C C . MET A 1 145 ? 3.852 -31.045 -2.553 1.00 89.12 145 MET A C 1
ATOM 1147 O O . MET A 1 145 ? 4.021 -31.747 -1.569 1.00 89.12 145 MET A O 1
ATOM 1151 N N . SER A 1 146 ? 2.841 -31.250 -3.402 1.00 88.19 146 SER A N 1
ATOM 1152 C CA . SER A 1 146 ? 1.835 -32.301 -3.191 1.00 88.19 146 SER A CA 1
ATOM 1153 C C . SER A 1 146 ? 2.459 -33.700 -3.180 1.00 88.19 146 SER A C 1
ATOM 1155 O O . SER A 1 146 ? 2.084 -34.544 -2.368 1.00 88.19 146 SER A O 1
ATOM 1157 N N . THR A 1 147 ? 3.464 -33.947 -4.031 1.00 91.62 147 THR A N 1
ATOM 1158 C CA . THR A 1 147 ? 4.210 -35.217 -4.015 1.00 91.62 147 THR A CA 1
ATOM 1159 C C . THR A 1 147 ? 4.982 -35.384 -2.703 1.00 91.62 147 THR A C 1
ATOM 1161 O O . THR A 1 147 ? 4.921 -36.445 -2.089 1.00 91.62 147 THR A O 1
ATOM 1164 N N . LEU A 1 148 ? 5.673 -34.342 -2.231 1.00 91.56 148 LEU A N 1
ATOM 1165 C CA . LEU A 1 148 ? 6.388 -34.373 -0.953 1.00 91.56 148 LEU A CA 1
ATOM 1166 C C . LEU A 1 148 ? 5.442 -34.475 0.245 1.00 91.56 148 LEU A C 1
ATOM 1168 O O . LEU A 1 148 ? 5.761 -35.211 1.164 1.00 91.56 148 LEU A O 1
ATOM 1172 N N . GLY A 1 149 ? 4.283 -33.819 0.230 1.00 89.19 149 GLY A N 1
ATOM 1173 C CA . GLY A 1 149 ? 3.255 -33.967 1.262 1.00 89.19 149 GLY A CA 1
ATOM 1174 C C . GLY A 1 149 ? 2.684 -35.379 1.309 1.00 89.19 149 GLY A C 1
ATOM 1175 O O . GLY A 1 149 ? 2.431 -35.909 2.383 1.00 89.19 149 GLY A O 1
ATOM 1176 N N . THR A 1 150 ? 2.586 -36.043 0.155 1.00 88.50 150 THR A N 1
ATOM 1177 C CA . THR A 1 150 ? 2.194 -37.458 0.092 1.00 88.50 150 THR A CA 1
ATOM 1178 C C . THR A 1 150 ? 3.278 -38.378 0.667 1.00 88.50 150 THR A C 1
ATOM 1180 O O . THR A 1 150 ? 2.965 -39.349 1.350 1.00 88.50 150 THR A O 1
ATOM 1183 N N . LEU A 1 151 ? 4.558 -38.095 0.400 1.00 92.75 151 LEU A N 1
ATOM 1184 C CA . LEU A 1 151 ? 5.680 -38.945 0.830 1.00 92.75 151 LEU A CA 1
ATOM 1185 C C . LEU A 1 151 ? 6.162 -38.660 2.261 1.00 92.75 151 LEU A C 1
ATOM 1187 O O . LEU A 1 151 ? 6.679 -39.552 2.927 1.00 92.75 151 LEU A O 1
ATOM 1191 N N . LEU A 1 152 ? 6.030 -37.418 2.721 1.00 91.88 152 LEU A N 1
ATOM 1192 C CA . LEU A 1 152 ? 6.549 -36.885 3.981 1.00 91.88 152 LEU A CA 1
ATOM 1193 C C . LEU A 1 152 ? 5.481 -35.998 4.659 1.00 91.88 152 LEU A C 1
ATOM 1195 O O . LEU A 1 152 ? 5.707 -34.798 4.855 1.00 91.88 152 LEU A O 1
ATOM 1199 N N . PRO A 1 153 ? 4.328 -36.568 5.054 1.00 87.75 153 PRO A N 1
ATOM 1200 C CA . PRO A 1 153 ? 3.171 -35.805 5.538 1.00 87.75 153 PRO A CA 1
ATOM 1201 C C . PRO A 1 153 ? 3.439 -35.023 6.830 1.00 87.75 153 PRO A C 1
ATOM 1203 O O . PRO A 1 153 ? 2.805 -34.007 7.085 1.00 87.75 153 PRO A O 1
ATOM 1206 N N . ASN A 1 154 ? 4.424 -35.443 7.630 1.00 89.19 154 ASN A N 1
ATOM 1207 C CA . ASN A 1 154 ? 4.815 -34.736 8.855 1.00 89.19 154 ASN A CA 1
ATOM 1208 C C . ASN A 1 154 ? 5.607 -33.441 8.589 1.00 89.19 154 ASN A C 1
ATOM 1210 O O . ASN A 1 154 ? 5.883 -32.693 9.524 1.00 89.19 154 ASN A O 1
ATOM 1214 N N . HIS A 1 155 ? 6.024 -33.196 7.342 1.00 83.00 155 HIS A N 1
ATOM 1215 C CA . HIS A 1 155 ? 6.888 -32.069 6.977 1.00 83.00 155 HIS A CA 1
ATOM 1216 C C . HIS A 1 155 ? 6.289 -31.156 5.905 1.00 83.00 155 HIS A C 1
ATOM 1218 O O . HIS A 1 155 ? 6.689 -29.9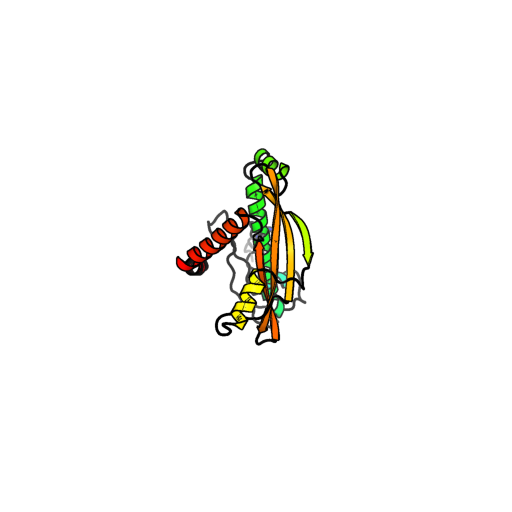96 5.816 1.00 83.00 155 HIS A O 1
ATOM 1224 N N . PHE A 1 156 ? 5.352 -31.651 5.094 1.00 85.19 156 PHE A N 1
ATOM 1225 C CA . PHE A 1 156 ? 4.761 -30.901 3.988 1.00 85.19 156 PHE A CA 1
ATOM 1226 C C . PHE A 1 156 ? 3.253 -31.139 3.918 1.00 85.19 156 PHE A C 1
ATOM 1228 O O . PHE A 1 156 ? 2.797 -32.266 4.099 1.00 85.19 156 PHE A O 1
ATOM 1235 N N . SER A 1 157 ? 2.488 -30.093 3.593 1.00 80.88 157 SER A N 1
ATOM 1236 C CA . SER A 1 157 ? 1.075 -30.258 3.236 1.00 80.88 157 SER A CA 1
ATOM 1237 C C . SER A 1 157 ? 0.955 -30.890 1.845 1.00 80.88 157 SER A C 1
ATOM 1239 O O . SER A 1 157 ? 1.718 -30.568 0.928 1.00 80.88 157 SER A O 1
ATOM 1241 N N . ALA A 1 158 ? -0.002 -31.808 1.703 1.00 81.38 158 ALA A N 1
ATOM 1242 C CA . ALA A 1 158 ? -0.366 -32.406 0.424 1.00 81.38 158 ALA A CA 1
ATOM 1243 C C . ALA A 1 158 ? -1.399 -31.565 -0.348 1.00 81.38 158 ALA A C 1
ATOM 1245 O O . ALA A 1 158 ? -1.629 -31.838 -1.531 1.00 81.38 158 ALA A O 1
ATOM 1246 N N . ASP A 1 159 ? -1.988 -30.551 0.291 1.00 86.56 159 ASP A N 1
ATOM 1247 C CA . ASP A 1 159 ? -3.113 -29.797 -0.249 1.00 86.56 159 ASP A CA 1
ATOM 1248 C C . ASP A 1 159 ? -2.674 -28.987 -1.479 1.00 86.56 159 ASP A C 1
ATOM 1250 O O . ASP A 1 159 ? -1.804 -28.112 -1.386 1.00 86.56 159 ASP A O 1
ATOM 1254 N N . PRO A 1 160 ? -3.222 -29.288 -2.671 1.00 87.81 160 PRO A N 1
ATOM 1255 C CA . PRO A 1 160 ? -2.911 -28.530 -3.869 1.00 87.81 160 PRO A CA 1
ATOM 1256 C C . PRO A 1 160 ? -3.585 -27.150 -3.815 1.00 87.81 160 PRO A C 1
ATOM 1258 O O . PRO A 1 160 ? -4.566 -26.960 -3.092 1.00 87.81 160 PRO A O 1
ATOM 1261 N N . PRO A 1 161 ? -3.115 -26.180 -4.618 1.00 90.00 161 PRO A N 1
ATOM 1262 C CA . PRO A 1 161 ? -3.837 -24.927 -4.755 1.00 90.00 161 PRO A CA 1
ATOM 1263 C C . PRO A 1 161 ? -5.217 -25.189 -5.362 1.00 90.00 161 PRO A C 1
ATOM 1265 O O . PRO A 1 161 ? -5.334 -25.934 -6.339 1.00 90.00 161 PRO A O 1
ATOM 1268 N N . PHE A 1 162 ? -6.253 -24.572 -4.794 1.00 89.56 162 PHE A N 1
ATOM 1269 C CA . PHE A 1 162 ? -7.624 -24.710 -5.295 1.00 89.56 162 PHE A CA 1
ATOM 1270 C C . PHE A 1 162 ? -7.854 -23.879 -6.561 1.00 89.56 162 PHE A C 1
ATOM 1272 O O . PHE A 1 162 ? -8.777 -24.153 -7.326 1.00 89.56 162 PHE A O 1
ATOM 1279 N N . ASP A 1 163 ? -7.000 -22.881 -6.798 1.00 89.38 163 ASP A N 1
ATOM 1280 C CA . ASP A 1 163 ? -7.022 -22.064 -7.999 1.00 89.38 163 ASP A CA 1
ATOM 1281 C C . ASP A 1 163 ? -5.603 -21.646 -8.403 1.00 89.38 163 ASP A C 1
ATOM 1283 O O . ASP A 1 163 ? -4.726 -21.417 -7.565 1.00 89.38 163 ASP A O 1
ATOM 1287 N N . ARG A 1 164 ? -5.366 -21.535 -9.709 1.00 90.50 164 ARG A N 1
ATOM 1288 C CA . ARG A 1 164 ? -4.097 -21.071 -10.272 1.00 90.50 164 ARG A CA 1
ATOM 1289 C C . ARG A 1 164 ? -4.362 -20.058 -11.362 1.00 90.50 164 ARG A C 1
ATOM 1291 O O . ARG A 1 164 ? -5.122 -20.315 -12.290 1.00 90.50 164 ARG A O 1
ATOM 1298 N N . HIS A 1 165 ? -3.600 -18.976 -11.328 1.00 88.94 165 HIS A N 1
ATOM 1299 C CA . HIS A 1 165 ? -3.599 -17.957 -12.358 1.00 88.94 165 HIS A CA 1
ATOM 1300 C C . HIS A 1 165 ? -2.205 -17.727 -12.935 1.00 88.94 165 HIS A C 1
ATOM 1302 O O . HIS A 1 165 ? -1.205 -17.688 -12.219 1.00 88.94 165 HIS A O 1
ATOM 1308 N N . ASP A 1 166 ? -2.157 -17.510 -14.244 1.00 90.75 166 ASP A N 1
ATOM 1309 C CA . ASP A 1 166 ? -0.976 -17.011 -14.931 1.00 90.75 166 ASP A CA 1
ATOM 1310 C C . ASP A 1 166 ? -1.222 -15.562 -15.361 1.00 90.75 166 ASP A C 1
ATOM 1312 O O . ASP A 1 166 ? -2.124 -15.268 -16.152 1.00 90.75 166 ASP A O 1
ATOM 1316 N N . TRP A 1 167 ? -0.425 -14.642 -14.824 1.00 88.62 167 TRP A N 1
ATOM 1317 C CA . TRP A 1 167 ? -0.492 -13.216 -15.139 1.00 88.62 167 TRP A CA 1
ATOM 1318 C C . TRP A 1 167 ? 0.698 -12.825 -15.999 1.00 88.62 167 TRP A C 1
ATOM 1320 O O . TRP A 1 167 ? 1.840 -13.160 -15.697 1.00 88.62 167 TRP A O 1
ATOM 1330 N N . TYR A 1 168 ? 0.447 -12.104 -17.082 1.00 87.62 168 TYR A N 1
ATOM 1331 C CA . TYR A 1 168 ? 1.481 -11.665 -18.006 1.00 87.62 168 TYR A CA 1
ATOM 1332 C C . TYR A 1 168 ? 1.649 -10.170 -17.857 1.00 87.62 168 TYR A C 1
ATOM 1334 O O . TYR A 1 168 ? 0.741 -9.400 -18.157 1.00 87.62 168 TYR A O 1
ATOM 1342 N N . VAL A 1 169 ? 2.821 -9.775 -17.388 1.00 84.75 169 VAL A N 1
ATOM 1343 C CA . VAL A 1 169 ? 3.130 -8.405 -17.010 1.00 84.75 169 VAL A CA 1
ATOM 1344 C C . VAL A 1 169 ? 4.123 -7.823 -18.004 1.00 84.75 169 VAL A C 1
ATOM 1346 O O . VAL A 1 169 ? 5.191 -8.391 -18.221 1.00 84.75 169 VAL A O 1
ATOM 1349 N N . GLU A 1 170 ? 3.790 -6.691 -18.614 1.00 84.69 170 GLU A N 1
ATOM 1350 C CA . GLU A 1 170 ? 4.735 -5.888 -19.383 1.00 84.69 170 GLU A CA 1
ATOM 1351 C C . GLU A 1 170 ? 5.584 -5.071 -18.408 1.00 84.69 170 GLU A C 1
ATOM 1353 O O . GLU A 1 170 ? 5.082 -4.222 -17.671 1.00 84.69 170 GLU A O 1
ATOM 1358 N N . ARG A 1 171 ? 6.884 -5.357 -18.414 1.00 79.56 171 ARG A N 1
ATOM 1359 C CA . ARG A 1 171 ? 7.923 -4.621 -17.705 1.00 79.56 171 ARG A CA 1
ATOM 1360 C C . ARG A 1 171 ? 8.718 -3.821 -18.725 1.00 79.56 171 ARG A C 1
ATOM 1362 O O . ARG A 1 171 ? 9.230 -4.391 -19.692 1.00 79.56 171 ARG A O 1
ATOM 1369 N N . THR A 1 172 ? 8.895 -2.533 -18.483 1.00 78.69 172 THR A N 1
ATOM 1370 C CA . THR A 1 172 ? 9.862 -1.745 -19.248 1.00 78.69 172 THR A CA 1
ATOM 1371 C C . THR A 1 172 ? 11.227 -1.835 -18.588 1.00 78.69 172 THR A C 1
ATOM 1373 O O . THR A 1 172 ? 11.369 -1.670 -17.378 1.00 78.69 172 THR A O 1
ATOM 1376 N N . LEU A 1 173 ? 12.241 -2.146 -19.383 1.00 79.06 173 LEU A N 1
ATOM 1377 C CA . LEU A 1 173 ? 13.623 -2.256 -18.943 1.00 79.06 173 LEU A CA 1
ATOM 1378 C C . LEU A 1 173 ? 14.298 -0.871 -18.923 1.00 79.06 173 LEU A C 1
ATOM 1380 O O . LEU A 1 173 ? 13.832 0.048 -19.601 1.00 79.06 173 LEU A O 1
ATOM 1384 N N . PRO A 1 174 ? 15.434 -0.704 -18.217 1.00 73.81 174 PRO A N 1
ATOM 1385 C CA . PRO A 1 174 ? 16.137 0.583 -18.134 1.00 73.81 174 PRO A CA 1
ATOM 1386 C C . PRO A 1 174 ? 16.526 1.195 -19.489 1.00 73.81 174 PRO A C 1
ATOM 1388 O O . PRO A 1 174 ? 16.625 2.412 -19.616 1.00 73.81 174 PRO A O 1
ATOM 1391 N N . ASN A 1 175 ? 16.710 0.362 -20.518 1.00 78.75 175 ASN A N 1
ATOM 1392 C CA . ASN A 1 175 ? 17.002 0.781 -21.892 1.00 78.75 175 ASN A CA 1
ATOM 1393 C C . ASN A 1 175 ? 15.750 1.201 -22.699 1.00 78.75 175 ASN A C 1
ATOM 1395 O O . ASN A 1 175 ? 15.850 1.418 -23.902 1.00 78.75 175 ASN A O 1
ATOM 1399 N N . GLY A 1 176 ? 14.572 1.263 -22.070 1.00 73.56 176 GLY A N 1
ATOM 1400 C CA . GLY A 1 176 ? 13.298 1.618 -22.701 1.00 73.56 176 GLY A CA 1
ATOM 1401 C C . GLY A 1 176 ? 12.616 0.483 -23.472 1.00 73.56 176 GLY A C 1
ATOM 1402 O O . GLY A 1 176 ? 11.494 0.664 -23.941 1.00 73.56 176 GLY A O 1
ATOM 1403 N N . SER A 1 177 ? 13.245 -0.690 -23.599 1.00 81.00 177 SER A N 1
ATOM 1404 C CA . SER A 1 177 ? 12.611 -1.849 -24.238 1.00 81.00 177 SER A CA 1
ATOM 1405 C C . SER A 1 177 ? 11.560 -2.484 -23.327 1.00 81.00 177 SER A C 1
ATOM 1407 O O . SER A 1 177 ? 11.690 -2.480 -22.103 1.00 81.00 177 SER A O 1
ATOM 1409 N N . LYS A 1 178 ? 10.511 -3.048 -23.925 1.00 83.06 178 LYS A N 1
ATOM 1410 C CA . LYS A 1 178 ? 9.428 -3.727 -23.210 1.00 83.06 178 LYS A CA 1
ATOM 1411 C C . LYS A 1 178 ? 9.649 -5.230 -23.224 1.00 83.06 178 LYS A C 1
ATOM 1413 O O . LYS A 1 178 ? 9.999 -5.802 -24.255 1.00 83.06 178 LYS A O 1
ATOM 1418 N N . LYS A 1 179 ? 9.411 -5.876 -22.087 1.00 84.75 179 LYS A N 1
ATOM 1419 C CA . LYS A 1 179 ? 9.485 -7.327 -21.934 1.00 84.75 179 LYS A CA 1
ATOM 1420 C C . LYS A 1 179 ? 8.247 -7.833 -21.215 1.00 84.75 179 LYS A C 1
ATOM 1422 O O . LYS A 1 179 ? 7.880 -7.313 -20.167 1.00 84.75 179 LYS A O 1
ATOM 1427 N N . GLN A 1 180 ? 7.643 -8.890 -21.742 1.00 88.56 180 GLN A N 1
ATOM 1428 C CA . GLN A 1 180 ? 6.591 -9.608 -21.036 1.00 88.56 180 GLN A CA 1
ATOM 1429 C C . GLN A 1 180 ? 7.209 -10.631 -20.075 1.00 88.56 180 GLN A C 1
ATOM 1431 O O . GLN A 1 180 ? 8.079 -11.416 -20.458 1.00 88.56 180 GLN A O 1
ATOM 1436 N N . VAL A 1 181 ? 6.758 -10.620 -18.825 1.00 89.44 181 VAL A N 1
ATOM 1437 C CA . VAL A 1 181 ? 7.141 -11.570 -17.779 1.00 89.44 181 VAL A CA 1
ATOM 1438 C C . VAL A 1 181 ? 5.883 -12.286 -17.312 1.00 89.44 181 VAL A C 1
ATOM 1440 O O . VAL A 1 181 ? 4.904 -11.650 -16.931 1.00 89.44 181 VAL A O 1
ATOM 1443 N N . ARG A 1 182 ? 5.902 -13.618 -17.353 1.00 92.50 182 ARG A N 1
ATOM 1444 C CA . ARG A 1 182 ? 4.816 -14.445 -16.830 1.00 92.50 182 ARG A CA 1
ATOM 1445 C C . ARG A 1 182 ? 5.015 -14.661 -15.335 1.00 92.50 182 ARG A C 1
ATOM 1447 O O . ARG A 1 182 ? 6.096 -15.063 -14.918 1.00 92.50 182 ARG A O 1
ATOM 1454 N N . TYR A 1 183 ? 3.977 -14.432 -14.549 1.00 91.44 183 TYR A N 1
ATOM 1455 C CA . TYR A 1 183 ? 3.879 -14.755 -13.133 1.00 91.44 183 TYR A CA 1
ATOM 1456 C C . TYR A 1 183 ? 2.905 -15.916 -12.957 1.00 91.44 183 TYR A C 1
ATOM 1458 O O . TYR A 1 183 ? 1.883 -15.974 -13.634 1.00 91.44 183 TYR A O 1
ATOM 1466 N N . VAL A 1 184 ? 3.247 -16.837 -12.060 1.00 92.94 184 VAL A N 1
ATOM 1467 C CA . VAL A 1 184 ? 2.371 -17.914 -11.592 1.00 92.94 184 VAL A CA 1
ATOM 1468 C C . VAL A 1 184 ? 1.884 -17.529 -10.205 1.00 92.94 184 VAL A C 1
ATOM 1470 O O . VAL A 1 184 ? 2.699 -17.166 -9.352 1.00 92.94 184 VAL A O 1
ATOM 1473 N N . ILE A 1 185 ? 0.575 -17.612 -10.009 1.00 91.62 185 ILE A N 1
ATOM 1474 C CA . ILE A 1 185 ? -0.119 -17.314 -8.762 1.00 91.62 185 ILE A CA 1
ATOM 1475 C C . ILE A 1 185 ? -0.908 -18.561 -8.386 1.00 91.62 185 ILE A C 1
ATOM 1477 O O . ILE A 1 185 ? -1.830 -18.940 -9.104 1.00 91.62 185 ILE A O 1
ATOM 1481 N N . ASP A 1 186 ? -0.519 -19.208 -7.295 1.00 92.31 186 ASP A N 1
ATOM 1482 C CA . ASP A 1 186 ? -1.246 -20.349 -6.736 1.00 92.31 186 ASP A CA 1
ATOM 1483 C C . ASP A 1 186 ? -2.000 -19.885 -5.476 1.00 92.31 186 ASP A C 1
ATOM 1485 O O . ASP A 1 186 ? -1.390 -19.280 -4.590 1.00 92.31 186 ASP A O 1
ATOM 1489 N N . TYR A 1 187 ? -3.303 -20.161 -5.410 1.00 89.25 187 TYR A N 1
ATOM 1490 C CA . TYR A 1 187 ? -4.181 -19.830 -4.286 1.00 89.25 187 TYR A CA 1
ATOM 1491 C C . TYR A 1 187 ? -4.395 -21.071 -3.421 1.00 89.25 187 TYR A C 1
ATOM 1493 O O . TYR A 1 187 ? -4.832 -22.110 -3.919 1.00 89.25 187 TYR A O 1
ATOM 1501 N N . TYR A 1 188 ? -4.097 -20.961 -2.130 1.00 88.25 188 TYR A N 1
ATOM 1502 C CA . TYR A 1 188 ? -4.215 -22.056 -1.172 1.00 88.25 188 TYR A CA 1
ATOM 1503 C C . TYR A 1 188 ? -5.193 -21.709 -0.055 1.00 88.25 188 TYR A C 1
ATOM 1505 O O . TYR A 1 188 ? -5.314 -20.548 0.346 1.00 88.25 188 TYR A O 1
ATOM 1513 N N . SER A 1 189 ? -5.871 -22.738 0.448 1.00 85.25 189 SER A N 1
ATOM 1514 C CA . SER A 1 189 ? -6.642 -22.655 1.684 1.00 85.25 189 SER A CA 1
ATOM 1515 C C . SER A 1 189 ? -5.703 -22.869 2.871 1.00 85.25 189 SER A C 1
ATOM 1517 O O . SER A 1 189 ? -4.898 -23.799 2.867 1.00 85.25 189 SER A O 1
ATOM 1519 N N . GLY A 1 190 ? -5.784 -21.987 3.862 1.00 81.44 190 GLY A N 1
ATOM 1520 C CA . GLY A 1 190 ? -5.072 -22.071 5.136 1.00 81.44 190 GLY A CA 1
ATOM 1521 C C . GLY A 1 190 ? -5.869 -22.760 6.244 1.00 81.44 190 GLY A C 1
ATOM 1522 O O . GLY A 1 190 ? -5.389 -22.802 7.372 1.00 81.44 190 GLY A O 1
ATOM 1523 N N . GLY A 1 191 ? -7.054 -23.299 5.936 1.00 81.81 191 GLY A N 1
ATOM 1524 C CA . GLY A 1 191 ? -7.992 -23.818 6.934 1.00 81.81 191 GLY A CA 1
ATOM 1525 C C . GLY A 1 191 ? -8.893 -22.731 7.528 1.00 81.81 191 GLY A C 1
ATOM 1526 O O . GLY A 1 191 ? -8.971 -21.624 6.996 1.00 81.81 191 GLY A O 1
ATOM 1527 N N . GLU A 1 192 ? -9.599 -23.081 8.598 1.00 82.75 192 GLU A N 1
ATOM 1528 C CA . GLU A 1 192 ? -10.493 -22.188 9.343 1.00 82.75 192 GLU A CA 1
ATOM 1529 C C . GLU A 1 192 ? -9.834 -21.793 10.672 1.00 82.75 192 GLU A C 1
ATOM 1531 O O . GLU A 1 192 ? -9.236 -22.637 11.350 1.00 82.75 192 GLU A O 1
ATOM 1536 N N . GLU A 1 193 ? -9.925 -20.516 11.038 1.00 77.31 193 GLU A N 1
ATOM 1537 C CA . GLU A 1 193 ? -9.531 -20.019 12.356 1.00 77.31 193 GLU A CA 1
ATOM 1538 C C . GLU A 1 193 ? -10.580 -20.358 13.428 1.00 77.31 193 GLU A C 1
ATOM 1540 O O . GLU A 1 193 ? -11.664 -20.873 13.153 1.00 77.31 193 GLU A O 1
ATOM 1545 N N . ALA A 1 194 ? -10.234 -20.129 14.699 1.00 76.69 194 ALA A N 1
ATOM 1546 C CA . ALA A 1 194 ? -11.059 -20.527 15.845 1.00 76.69 194 ALA A CA 1
ATOM 1547 C C . ALA A 1 194 ? -12.416 -19.795 15.926 1.00 76.69 194 ALA A C 1
ATOM 1549 O O . ALA A 1 194 ? -13.317 -20.247 16.632 1.00 76.69 194 ALA A O 1
ATOM 1550 N N . ASP A 1 195 ? -12.553 -18.676 15.222 1.00 79.12 195 ASP A N 1
ATOM 1551 C CA . ASP A 1 195 ? -13.773 -17.886 15.049 1.00 79.12 195 ASP A CA 1
ATOM 1552 C C . ASP A 1 195 ? -14.617 -18.319 13.833 1.00 79.12 195 ASP A C 1
ATOM 1554 O O . ASP A 1 195 ? -15.732 -17.827 13.654 1.00 79.12 195 ASP A O 1
ATOM 1558 N N . GLY A 1 196 ? -14.124 -19.276 13.039 1.00 78.19 196 GLY A N 1
ATOM 1559 C CA . GLY A 1 196 ? -14.762 -19.761 11.818 1.00 78.19 196 GLY A CA 1
ATOM 1560 C C . GLY A 1 196 ? -14.402 -18.965 10.561 1.00 78.19 196 GLY A C 1
ATOM 1561 O O . GLY A 1 196 ? -15.010 -19.201 9.515 1.00 78.19 196 GLY A O 1
ATOM 1562 N N . GLU A 1 197 ? -13.444 -18.035 10.620 1.00 78.69 197 GLU A N 1
ATOM 1563 C CA . GLU A 1 197 ? -12.967 -17.334 9.427 1.00 78.69 197 GLU A CA 1
ATOM 1564 C C . GLU A 1 197 ? -12.048 -18.225 8.579 1.00 78.69 197 GLU A C 1
ATOM 1566 O O . GLU A 1 197 ? -11.116 -18.866 9.065 1.00 78.69 197 GLU A O 1
ATOM 1571 N N . GLN A 1 198 ? -12.302 -18.272 7.270 1.00 79.75 198 GLN A N 1
ATOM 1572 C CA . GLN A 1 198 ? -11.488 -19.042 6.333 1.00 79.75 198 GLN A CA 1
ATOM 1573 C C . GLN A 1 198 ? -10.215 -18.270 5.969 1.00 79.75 198 GLN A C 1
ATOM 1575 O O . GLN A 1 198 ? -10.274 -17.187 5.383 1.00 79.75 198 GLN A O 1
ATOM 1580 N N . VAL A 1 199 ? -9.055 -18.873 6.214 1.00 83.38 199 VAL A N 1
ATOM 1581 C CA . VAL A 1 199 ? -7.758 -18.296 5.856 1.00 83.38 199 VAL A CA 1
ATOM 1582 C C . VAL A 1 199 ? -7.384 -18.688 4.433 1.00 83.38 199 VAL A C 1
ATOM 1584 O O . VAL A 1 199 ? -7.517 -19.845 4.027 1.00 83.38 199 VAL A O 1
ATOM 1587 N N . PHE A 1 200 ? -6.844 -17.734 3.678 1.00 84.19 200 PHE A N 1
ATOM 1588 C CA . PHE A 1 200 ? -6.279 -17.963 2.351 1.00 84.19 200 PHE A CA 1
ATOM 1589 C C . PHE A 1 200 ? -4.880 -17.366 2.259 1.00 84.19 200 PHE A C 1
ATOM 1591 O O . PHE A 1 200 ? -4.612 -16.292 2.794 1.00 84.19 200 PHE A O 1
ATOM 1598 N N . PHE A 1 201 ? -3.989 -18.031 1.526 1.00 85.69 201 PHE A N 1
ATOM 1599 C CA . PHE A 1 201 ? -2.666 -17.489 1.227 1.00 85.69 201 PHE A CA 1
ATOM 1600 C C . PHE A 1 201 ? -2.286 -17.704 -0.237 1.00 85.69 201 PHE A C 1
ATOM 1602 O O . PHE A 1 201 ? -2.746 -18.635 -0.902 1.00 85.69 201 PHE A O 1
ATOM 1609 N N . LEU A 1 202 ? -1.453 -16.798 -0.753 1.00 88.69 202 LEU A N 1
ATOM 1610 C CA . LEU A 1 202 ? -1.059 -16.762 -2.157 1.00 88.69 202 LEU A CA 1
ATOM 1611 C C . LEU A 1 202 ? 0.438 -17.019 -2.299 1.00 88.69 202 LEU A C 1
ATOM 1613 O O . LEU A 1 202 ? 1.263 -16.435 -1.597 1.00 88.69 202 LEU A O 1
ATOM 1617 N N . ASP A 1 203 ? 0.795 -17.832 -3.286 1.00 87.88 203 ASP A N 1
ATOM 1618 C CA . ASP A 1 203 ? 2.175 -18.005 -3.727 1.00 87.88 203 ASP A CA 1
ATOM 1619 C C . ASP A 1 203 ? 2.362 -17.367 -5.110 1.00 87.88 203 ASP A C 1
ATOM 1621 O O . ASP A 1 203 ? 2.050 -17.974 -6.140 1.00 87.88 203 ASP A O 1
ATOM 1625 N N . ILE A 1 204 ? 2.878 -16.133 -5.119 1.00 90.25 204 ILE A N 1
ATOM 1626 C CA . ILE A 1 204 ? 3.084 -15.300 -6.312 1.00 90.25 204 ILE A CA 1
ATOM 1627 C C . ILE A 1 204 ? 4.563 -15.294 -6.690 1.00 90.25 204 ILE A C 1
ATOM 1629 O O . ILE A 1 204 ? 5.427 -14.928 -5.892 1.00 90.25 204 ILE A O 1
ATOM 1633 N N . ARG A 1 205 ? 4.881 -15.657 -7.936 1.00 91.38 205 ARG A N 1
ATOM 1634 C CA . ARG A 1 205 ? 6.280 -15.768 -8.380 1.00 91.38 205 ARG A CA 1
ATOM 1635 C C . ARG A 1 205 ? 6.439 -15.685 -9.901 1.00 91.38 205 ARG A C 1
ATOM 1637 O O . ARG A 1 205 ? 5.592 -16.217 -10.617 1.00 91.38 205 ARG A O 1
ATOM 1644 N N . PRO A 1 206 ? 7.551 -15.132 -10.429 1.00 90.88 206 PRO A N 1
ATOM 1645 C CA . PRO A 1 206 ? 7.859 -15.211 -11.860 1.00 90.88 206 PRO A CA 1
ATOM 1646 C C . PRO A 1 206 ? 7.923 -16.670 -12.312 1.00 90.88 206 PRO A C 1
ATOM 1648 O O . PRO A 1 206 ? 8.470 -17.501 -11.592 1.00 90.88 206 PRO A O 1
ATOM 1651 N N . ALA A 1 207 ? 7.391 -17.020 -13.474 1.00 90.44 207 ALA A N 1
ATOM 1652 C CA . ALA A 1 207 ? 7.520 -18.354 -14.040 1.00 90.44 207 ALA A CA 1
ATOM 1653 C C . ALA A 1 207 ? 8.985 -18.673 -14.381 1.00 90.44 207 ALA A C 1
ATOM 1655 O O . ALA A 1 207 ? 9.724 -17.807 -14.844 1.00 90.44 207 ALA A O 1
ATOM 1656 N N . LEU A 1 208 ? 9.407 -19.928 -14.194 1.00 90.25 208 LEU A N 1
ATOM 1657 C CA . LEU A 1 208 ? 10.770 -20.394 -14.501 1.00 90.25 208 LEU A CA 1
ATOM 1658 C C . LEU A 1 208 ? 10.990 -20.631 -16.008 1.00 90.25 208 LEU A C 1
ATOM 1660 O O . LEU A 1 208 ? 11.579 -21.626 -16.411 1.00 90.25 208 LEU A O 1
ATOM 1664 N N . ASP A 1 209 ? 10.518 -19.707 -16.839 1.00 87.00 209 ASP A N 1
ATOM 1665 C CA . ASP A 1 209 ? 10.618 -19.801 -18.300 1.00 87.00 209 ASP A CA 1
ATOM 1666 C C . ASP A 1 209 ? 11.940 -19.230 -18.826 1.00 87.00 209 ASP A C 1
ATOM 1668 O O . ASP A 1 209 ? 12.295 -19.434 -19.983 1.00 87.00 209 ASP A O 1
ATOM 1672 N N . THR A 1 210 ? 12.665 -18.467 -17.997 1.00 85.19 210 THR A N 1
ATOM 1673 C CA . THR A 1 210 ? 13.914 -17.801 -18.389 1.00 85.19 210 THR A CA 1
ATOM 1674 C C . THR A 1 210 ? 14.971 -17.870 -17.282 1.00 85.19 210 THR A C 1
ATOM 1676 O O . THR A 1 210 ? 14.612 -17.844 -16.100 1.00 85.19 210 THR A O 1
ATOM 1679 N N . PRO A 1 211 ? 16.276 -17.862 -17.624 1.00 85.06 211 PRO A N 1
ATOM 1680 C CA . PRO A 1 211 ? 17.354 -17.790 -16.635 1.00 85.06 211 PRO A CA 1
ATOM 1681 C C . PRO A 1 211 ? 17.260 -16.556 -15.731 1.00 85.06 211 PRO A C 1
ATOM 1683 O O . PRO A 1 211 ? 17.520 -16.643 -14.535 1.00 85.06 211 PRO A O 1
ATOM 1686 N N . THR A 1 212 ? 16.821 -15.416 -16.279 1.00 82.44 212 THR A N 1
ATOM 1687 C CA . THR A 1 212 ? 16.587 -14.194 -15.497 1.00 82.44 212 THR A CA 1
ATOM 1688 C C . THR A 1 212 ? 15.546 -14.425 -14.406 1.00 82.44 212 THR A C 1
ATOM 1690 O O . THR A 1 212 ? 15.783 -14.044 -13.271 1.00 82.44 212 THR A O 1
ATOM 1693 N N . ALA A 1 213 ? 14.432 -15.099 -14.708 1.00 82.69 213 ALA A N 1
ATOM 1694 C CA . ALA A 1 213 ? 13.402 -15.390 -13.710 1.00 82.69 213 ALA A CA 1
ATOM 1695 C C . ALA A 1 213 ? 13.896 -16.355 -12.615 1.00 82.69 213 ALA A C 1
ATOM 1697 O O . ALA A 1 213 ? 13.519 -16.220 -11.450 1.00 82.69 213 ALA A O 1
ATOM 1698 N N . ALA A 1 214 ? 14.767 -17.308 -12.964 1.00 82.69 214 ALA A N 1
ATOM 1699 C CA . ALA A 1 214 ? 15.417 -18.176 -11.982 1.00 82.69 214 ALA A CA 1
ATOM 1700 C C . ALA A 1 214 ? 16.355 -17.381 -11.058 1.00 82.69 214 ALA A C 1
ATOM 1702 O O . ALA A 1 214 ? 16.285 -17.534 -9.839 1.00 82.69 214 ALA A O 1
ATOM 1703 N N . ALA A 1 215 ? 17.172 -16.487 -11.624 1.00 80.06 215 ALA A N 1
ATO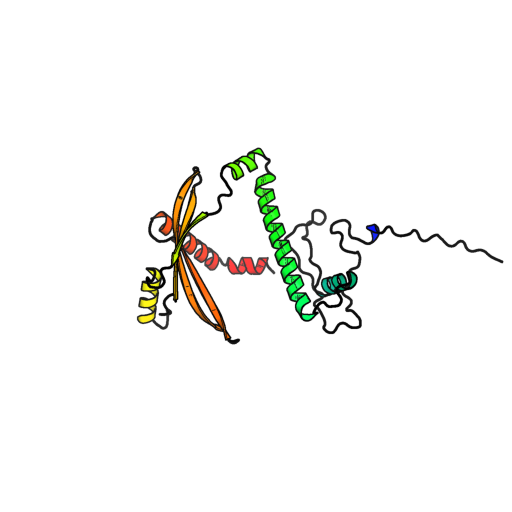M 1704 C CA . ALA A 1 215 ? 18.043 -15.599 -10.861 1.00 80.06 215 ALA A CA 1
ATOM 1705 C C . ALA A 1 215 ? 17.241 -14.634 -9.972 1.00 80.06 215 ALA A C 1
ATOM 1707 O O . ALA A 1 215 ? 17.565 -14.480 -8.800 1.00 80.06 215 ALA A O 1
ATOM 1708 N N . GLU A 1 216 ? 16.161 -14.038 -10.488 1.00 79.12 216 GLU A N 1
ATOM 1709 C CA . GLU A 1 216 ? 15.246 -13.175 -9.727 1.00 79.12 216 GLU A CA 1
ATOM 1710 C C . GLU A 1 216 ? 14.682 -13.905 -8.500 1.00 79.12 216 GLU A C 1
ATOM 1712 O O . GLU A 1 216 ? 14.715 -13.366 -7.394 1.00 79.12 216 GLU A O 1
ATOM 1717 N N . ARG A 1 217 ? 14.229 -15.156 -8.661 1.00 80.12 217 ARG A N 1
ATOM 1718 C CA . ARG A 1 217 ? 13.760 -15.983 -7.539 1.00 80.12 217 ARG A CA 1
ATOM 1719 C C . ARG A 1 217 ? 14.867 -16.303 -6.539 1.00 80.12 217 ARG A C 1
ATOM 1721 O O . ARG A 1 217 ? 14.650 -16.157 -5.341 1.00 80.12 217 ARG A O 1
ATOM 1728 N N . ALA A 1 218 ? 16.038 -16.722 -7.017 1.00 78.00 218 ALA A N 1
ATOM 1729 C CA . ALA A 1 218 ? 17.178 -17.033 -6.158 1.00 78.00 218 ALA A CA 1
ATOM 1730 C C . ALA A 1 218 ? 17.631 -15.810 -5.347 1.00 78.00 218 ALA A C 1
ATOM 1732 O O . ALA A 1 218 ? 17.853 -15.932 -4.147 1.00 78.00 218 ALA A O 1
ATOM 1733 N N . MET A 1 219 ? 17.694 -14.628 -5.965 1.00 72.88 219 MET A N 1
ATOM 1734 C CA . MET A 1 219 ? 18.009 -13.377 -5.271 1.00 72.88 219 MET A CA 1
ATOM 1735 C C . MET A 1 219 ? 16.936 -13.019 -4.240 1.00 72.88 219 MET A C 1
ATOM 1737 O O . MET A 1 219 ? 17.271 -12.692 -3.105 1.00 72.88 219 MET A O 1
ATOM 1741 N N . ARG A 1 220 ? 15.649 -13.127 -4.600 1.00 75.19 220 ARG A N 1
ATOM 1742 C CA . ARG A 1 220 ? 14.531 -12.824 -3.693 1.00 75.19 220 ARG A CA 1
ATOM 1743 C C . ARG A 1 220 ? 14.482 -13.766 -2.486 1.00 75.19 220 ARG A C 1
ATOM 1745 O O . ARG A 1 220 ? 14.135 -13.323 -1.397 1.00 75.19 220 ARG A O 1
ATOM 1752 N N . TRP A 1 221 ? 14.825 -15.041 -2.656 1.00 74.19 221 TRP A N 1
ATOM 1753 C CA . TRP A 1 221 ? 14.902 -16.003 -1.551 1.00 74.19 221 TRP A CA 1
ATOM 1754 C C . TRP A 1 221 ? 16.178 -15.858 -0.728 1.00 74.19 221 TRP A C 1
ATOM 1756 O O . TRP A 1 221 ? 16.113 -15.872 0.496 1.00 74.19 221 TRP A O 1
ATOM 1766 N N . GLY A 1 222 ? 17.330 -15.695 -1.381 1.00 74.50 222 GLY A N 1
ATOM 1767 C CA . GLY A 1 222 ? 18.609 -15.503 -0.701 1.00 74.50 222 GLY A CA 1
ATOM 1768 C C . GLY A 1 222 ? 18.623 -14.229 0.142 1.00 74.50 222 GLY A C 1
ATOM 1769 O O . GLY A 1 222 ? 19.094 -14.258 1.275 1.00 74.50 222 GLY A O 1
ATOM 1770 N N . GLY A 1 223 ? 18.043 -13.142 -0.376 1.00 75.44 223 GLY A N 1
ATOM 1771 C CA . GLY A 1 223 ? 17.865 -11.886 0.348 1.00 75.44 223 GLY A CA 1
ATOM 1772 C C . GLY A 1 223 ? 16.996 -12.042 1.595 1.00 75.44 223 GLY A C 1
ATOM 1773 O O . GLY A 1 223 ? 17.423 -11.639 2.671 1.00 75.44 223 GLY A O 1
ATOM 1774 N N . ASP A 1 224 ? 15.832 -12.688 1.487 1.00 71.25 224 ASP A N 1
ATOM 1775 C CA . ASP A 1 224 ? 14.956 -12.944 2.642 1.00 71.25 224 ASP A CA 1
ATOM 1776 C C . ASP A 1 224 ? 15.608 -13.854 3.680 1.00 71.25 224 ASP A C 1
ATOM 1778 O O . ASP A 1 224 ? 15.507 -13.607 4.882 1.00 71.25 224 ASP A O 1
ATOM 1782 N N . LEU A 1 225 ? 16.289 -14.909 3.228 1.00 74.25 225 LEU A N 1
ATOM 1783 C CA . LEU A 1 225 ? 17.000 -15.813 4.121 1.00 74.25 225 LEU A CA 1
ATOM 1784 C C . LEU A 1 225 ? 18.110 -15.069 4.865 1.00 74.25 225 LEU A C 1
ATOM 1786 O O . LEU A 1 225 ? 18.224 -15.210 6.078 1.00 74.25 225 LEU A O 1
ATOM 1790 N N . TRP A 1 226 ? 18.893 -14.250 4.161 1.00 77.81 226 TRP A N 1
ATOM 1791 C CA . TRP A 1 226 ? 19.918 -13.405 4.768 1.00 77.81 226 TRP A CA 1
ATOM 1792 C C . TRP A 1 226 ? 19.320 -12.373 5.726 1.00 77.81 226 TRP A C 1
ATOM 1794 O O . TRP A 1 226 ? 19.836 -12.173 6.826 1.00 77.81 226 TRP A O 1
ATOM 1804 N N . TRP A 1 227 ? 18.212 -11.733 5.349 1.00 76.50 227 TRP A N 1
ATOM 1805 C CA . TRP A 1 227 ? 17.501 -10.784 6.200 1.00 76.50 227 TRP A CA 1
ATOM 1806 C C . TRP A 1 227 ? 17.092 -11.438 7.519 1.00 76.50 227 TRP A C 1
ATOM 1808 O O . TRP A 1 227 ? 17.466 -10.948 8.584 1.00 76.50 227 TRP A O 1
ATOM 1818 N N . ARG A 1 228 ? 16.437 -12.600 7.458 1.00 77.00 228 ARG A N 1
ATOM 1819 C CA . ARG A 1 228 ? 16.048 -13.384 8.637 1.00 77.00 228 ARG A CA 1
ATOM 1820 C C . ARG A 1 228 ? 17.250 -13.852 9.450 1.00 77.00 228 ARG A C 1
ATOM 1822 O O . ARG A 1 228 ? 17.305 -13.601 10.649 1.00 77.00 228 ARG A O 1
ATOM 1829 N N . ALA A 1 229 ? 18.239 -14.466 8.802 1.00 78.19 229 ALA A N 1
ATOM 1830 C CA . ALA A 1 229 ? 19.428 -15.007 9.462 1.00 78.19 229 ALA A CA 1
ATOM 1831 C C . ALA A 1 229 ? 20.281 -13.921 10.130 1.00 78.19 229 ALA A C 1
ATOM 1833 O O . ALA A 1 229 ? 20.829 -14.137 11.206 1.00 78.19 229 ALA A O 1
ATOM 1834 N N . SER A 1 230 ? 20.365 -12.733 9.527 1.00 84.56 230 SER A N 1
ATOM 1835 C CA . SER A 1 230 ? 21.076 -11.597 10.113 1.00 84.56 230 SER A CA 1
ATOM 1836 C C . SER A 1 230 ? 20.325 -10.959 11.285 1.00 84.56 230 SER A C 1
ATOM 1838 O O . SER A 1 230 ? 20.870 -10.048 11.897 1.00 84.56 230 SER A O 1
ATOM 1840 N N . GLY A 1 231 ? 19.093 -11.380 11.596 1.00 79.69 231 GLY A N 1
ATOM 1841 C CA . GLY A 1 231 ? 18.254 -10.772 12.634 1.00 79.69 231 GLY A CA 1
ATOM 1842 C C . GLY A 1 231 ? 17.523 -9.505 12.177 1.00 79.69 231 GLY A C 1
ATOM 1843 O O . GLY A 1 231 ? 17.221 -8.640 12.995 1.00 79.69 231 GLY A O 1
ATOM 1844 N N . GLY A 1 232 ? 17.262 -9.360 10.876 1.00 75.12 232 GLY A N 1
ATOM 1845 C CA . GLY A 1 232 ? 16.560 -8.216 10.292 1.00 75.12 232 GLY A CA 1
ATOM 1846 C C . GLY A 1 232 ? 15.183 -7.973 10.897 1.00 75.12 232 GLY A C 1
ATOM 1847 O O . GLY A 1 232 ? 14.912 -6.856 11.322 1.00 75.12 232 GLY A O 1
ATOM 1848 N N . GLU A 1 233 ? 14.381 -9.027 11.062 1.00 77.81 233 GLU A N 1
ATOM 1849 C CA . GLU A 1 233 ? 13.057 -8.934 11.697 1.00 77.81 233 GLU A CA 1
ATOM 1850 C C . GLU A 1 233 ? 13.140 -8.419 13.148 1.00 77.81 233 GLU A C 1
ATOM 1852 O O . GLU A 1 233 ? 12.297 -7.638 13.582 1.00 77.81 233 GLU A O 1
ATOM 1857 N N . ALA A 1 234 ? 14.180 -8.802 13.898 1.00 74.88 234 ALA A N 1
ATOM 1858 C CA . ALA A 1 234 ? 14.394 -8.319 15.263 1.00 74.88 234 ALA A CA 1
ATOM 1859 C C . ALA A 1 234 ? 14.823 -6.843 15.289 1.00 74.88 234 ALA A C 1
ATOM 1861 O O . ALA A 1 234 ? 14.359 -6.080 16.132 1.00 74.88 234 ALA A O 1
ATOM 1862 N N . ARG A 1 235 ? 15.672 -6.415 14.344 1.00 83.50 235 ARG A N 1
ATOM 1863 C CA . ARG A 1 235 ? 16.053 -5.000 14.202 1.00 83.50 235 ARG A CA 1
ATOM 1864 C C . ARG A 1 235 ? 14.872 -4.118 13.816 1.00 83.50 235 ARG A C 1
ATOM 1866 O O . ARG A 1 235 ? 14.797 -2.995 14.293 1.00 83.50 235 ARG A O 1
ATOM 1873 N N . GLU A 1 236 ? 13.987 -4.607 12.953 1.00 74.50 236 GLU A N 1
ATOM 1874 C CA . GLU A 1 236 ? 12.784 -3.884 12.539 1.00 74.50 236 GLU A CA 1
ATOM 1875 C C . GLU A 1 236 ? 11.810 -3.732 13.706 1.00 74.50 236 GLU A C 1
ATOM 1877 O O . GLU A 1 236 ? 11.435 -2.609 14.026 1.00 74.50 236 GLU A O 1
ATOM 1882 N N . LYS A 1 237 ? 11.514 -4.829 14.420 1.00 72.25 237 LYS A N 1
ATOM 1883 C CA . LYS A 1 237 ? 10.664 -4.804 15.621 1.00 72.25 237 LYS A CA 1
ATOM 1884 C C . LYS A 1 237 ? 11.195 -3.868 16.707 1.00 72.25 237 LYS A C 1
ATOM 1886 O O . LYS A 1 237 ? 10.407 -3.155 17.315 1.00 72.25 237 LYS A O 1
ATOM 1891 N N . ASN A 1 238 ? 12.512 -3.834 16.911 1.00 66.69 238 ASN A N 1
ATOM 1892 C CA . ASN A 1 238 ? 13.159 -2.939 17.877 1.00 66.69 238 ASN A CA 1
ATOM 1893 C C . ASN A 1 238 ? 13.237 -1.478 17.410 1.00 66.69 238 ASN A C 1
ATOM 1895 O O . ASN A 1 238 ? 13.576 -0.615 18.207 1.00 66.69 238 ASN A O 1
ATOM 1899 N N . ARG A 1 239 ? 13.009 -1.202 16.122 1.00 64.06 239 ARG A N 1
ATOM 1900 C CA . ARG A 1 239 ? 12.973 0.156 15.562 1.00 64.06 239 ARG A CA 1
ATOM 1901 C C . ARG A 1 239 ? 11.550 0.718 15.520 1.00 64.06 239 ARG A C 1
ATOM 1903 O O . ARG A 1 239 ? 11.383 1.926 15.415 1.00 64.06 239 ARG A O 1
ATOM 1910 N N . SER A 1 240 ? 10.555 -0.164 15.567 1.00 53.06 240 SER A N 1
ATOM 1911 C CA . SER A 1 240 ? 9.131 0.146 15.720 1.00 53.06 240 SER A CA 1
ATOM 1912 C C . SER A 1 240 ? 8.654 0.135 17.184 1.00 53.06 240 SER A C 1
ATOM 1914 O O . SER A 1 240 ? 7.451 0.204 17.419 1.00 53.06 240 SER A O 1
ATOM 1916 N N . GLN A 1 241 ? 9.575 -0.008 18.145 1.00 41.81 241 GLN A N 1
ATOM 1917 C CA . GLN A 1 241 ? 9.373 0.173 19.589 1.00 41.81 241 GLN A CA 1
ATOM 1918 C C . GLN A 1 241 ? 10.130 1.418 20.043 1.00 41.81 241 GLN A C 1
ATOM 1920 O O . GLN A 1 241 ? 9.634 2.080 20.978 1.00 41.81 241 GLN A O 1
#

Foldseek 3Di:
DDDDDDDDDDPDPPQNQADPVPRHGDCLDLDADPPDPDRFDQDWAFAPAADPPPRGGDIAGGLSSQVSVCVVVVNPVDDSVCSNVVSVVVRVVVNVVVVVVVVVCVLPVVHDVSNCVCPVLPVQDWDFPDKDKDQPDFDPVLVVQLVCCVVPVVPGPNFGFNIKMKTWTWGQDPVRDTDIWIKIKGKDWPQADPVRDTDIDIDIATDPPDPVRVVVVVCVVVVVVCCVVVCVVVVVVVVVD

Secondary structure (DSSP, 8-state):
---PPPPP-----GGGGB-TTT-PBTT---PPPTT-SSPPP----EEEEE-TTTSSEEEPPPHHHHHHHHHHTT-TT--GGGHHHHHHHHHHHHHHHHHHHHHHHHHHTT-HHHHHHHHTT---PPEEEEEEE-TTS--HHHHHHHHHHHH-TTTS-----SEEEEEEEEEE-TTS-EEEEEEEEEEEEEEE-TTSPEEEEEEEEE-TTSHHHHHHHHHHHHHHHHHHHTTHHHHHHTT--